Protein AF-A0A815P7Z7-F1 (afdb_monomer_lite)

pLDDT: mean 88.84, std 7.08, range [54.28, 96.75]

Sequence (214 aa):
MPEHVVILYNRFINRNFISKLIQYMIIEEELDEITFNFNRFRMFKGLFRNFGLDLISNFMEQLDILIHEKTKEKQQNCHRVAAEIVAGIIRGSKYWTLEALEELWQKLIPLLNEICTNLNPETLSYWGLCFKFGMEDLDPRRMHHLIQFIRTLINDQTIVNTFLETSCWFLVLKLTNFEWRVPSIWCAINEHAKEMLDHPYKLVREYIANVLSV

Structure (mmCIF, N/CA/C/O backbone):
data_AF-A0A815P7Z7-F1
#
_entry.id   AF-A0A815P7Z7-F1
#
loop_
_atom_site.group_PDB
_atom_site.id
_atom_site.type_symbol
_atom_site.label_atom_id
_atom_site.label_alt_id
_atom_site.label_comp_id
_atom_site.label_asym_id
_atom_site.label_entity_id
_atom_site.label_seq_id
_atom_site.pdbx_PDB_ins_code
_atom_site.Cartn_x
_atom_site.Cartn_y
_atom_site.Cartn_z
_atom_site.occupancy
_atom_site.B_iso_or_equiv
_atom_site.auth_seq_id
_atom_site.auth_comp_id
_atom_site.auth_asym_id
_atom_site.auth_atom_id
_atom_site.pdbx_PDB_model_num
ATOM 1 N N . MET A 1 1 ? -23.417 -3.797 18.939 1.00 70.88 1 MET A N 1
ATOM 2 C CA . MET A 1 1 ? -21.971 -4.102 19.034 1.00 70.88 1 MET A CA 1
ATOM 3 C C . MET A 1 1 ? -21.681 -4.675 20.413 1.00 70.88 1 MET A C 1
ATOM 5 O O . MET A 1 1 ? -22.252 -4.157 21.365 1.00 70.88 1 MET A O 1
ATOM 9 N N . PRO A 1 2 ? -20.832 -5.707 20.540 1.00 88.44 2 PRO A N 1
ATOM 10 C CA . PRO A 1 2 ? -20.324 -6.152 21.837 1.00 88.44 2 PRO A CA 1
ATOM 11 C C . PRO A 1 2 ? -19.547 -5.038 22.555 1.00 88.44 2 PRO A C 1
ATOM 13 O O . PRO A 1 2 ? -18.921 -4.207 21.897 1.00 88.44 2 PRO A O 1
ATOM 16 N N . GLU A 1 3 ? -19.535 -5.047 23.887 1.00 88.38 3 GLU A N 1
ATOM 17 C CA . GLU A 1 3 ? -18.938 -3.987 24.720 1.00 88.38 3 GLU A CA 1
ATOM 18 C C . GLU A 1 3 ? -17.461 -3.707 24.385 1.00 88.38 3 GLU A C 1
ATOM 20 O O . GLU A 1 3 ? -17.061 -2.559 24.195 1.00 88.38 3 GLU A O 1
ATOM 25 N N . HIS A 1 4 ? -16.661 -4.757 24.180 1.00 89.06 4 HIS A N 1
ATOM 26 C CA . HIS A 1 4 ? -15.255 -4.630 23.786 1.00 89.06 4 HIS A CA 1
ATOM 27 C C . HIS A 1 4 ? -15.066 -3.950 22.418 1.00 89.06 4 HIS A C 1
ATOM 29 O O . HIS A 1 4 ? -14.091 -3.230 22.212 1.00 89.06 4 HIS A O 1
ATOM 35 N N . VAL A 1 5 ? -16.008 -4.133 21.487 1.00 89.69 5 VAL A N 1
ATOM 36 C CA . VAL A 1 5 ? -15.960 -3.496 20.162 1.00 89.69 5 VAL A CA 1
ATOM 37 C C . VAL A 1 5 ? -16.276 -2.005 20.271 1.00 89.69 5 VAL A C 1
ATOM 39 O O . VAL A 1 5 ? -15.636 -1.201 19.598 1.00 89.69 5 VAL A O 1
ATOM 42 N N . VAL A 1 6 ? -17.198 -1.623 21.161 1.00 89.88 6 VAL A N 1
ATOM 43 C CA . VAL A 1 6 ? -17.532 -0.213 21.426 1.00 89.88 6 VAL A CA 1
ATOM 44 C C . VAL A 1 6 ? -16.335 0.533 22.015 1.00 89.88 6 VAL A C 1
ATOM 46 O O . VAL A 1 6 ? -16.044 1.653 21.601 1.00 89.88 6 VAL A O 1
ATOM 49 N N . ILE A 1 7 ? -15.595 -0.093 22.937 1.00 91.06 7 ILE A N 1
ATOM 50 C CA . ILE A 1 7 ? -14.374 0.496 23.507 1.00 91.06 7 ILE A CA 1
ATOM 51 C C . ILE A 1 7 ? -13.354 0.786 22.401 1.00 91.06 7 ILE A C 1
ATOM 53 O O . ILE A 1 7 ? -12.798 1.883 22.353 1.00 91.06 7 ILE A O 1
ATOM 57 N N . LEU A 1 8 ? -13.131 -0.171 21.495 1.00 90.69 8 LEU A N 1
ATOM 58 C CA . LEU A 1 8 ? -12.221 0.013 20.365 1.00 90.69 8 LEU A CA 1
ATOM 59 C C . LEU A 1 8 ? -12.707 1.120 19.423 1.00 90.69 8 LEU A C 1
ATOM 61 O O . LEU A 1 8 ? -11.923 2.007 19.089 1.00 90.69 8 LEU A O 1
ATOM 65 N N . TYR A 1 9 ? -13.990 1.127 19.061 1.00 91.25 9 TYR A N 1
ATOM 66 C CA . TYR A 1 9 ? -14.578 2.169 18.217 1.00 91.25 9 TYR A CA 1
ATOM 67 C C . TYR A 1 9 ? -14.351 3.568 18.801 1.00 91.25 9 TYR A C 1
ATOM 69 O O . TYR A 1 9 ? -13.780 4.438 18.146 1.00 91.25 9 TYR A O 1
ATOM 77 N N . ASN A 1 10 ? -14.692 3.758 20.078 1.00 91.06 10 ASN A N 1
ATOM 78 C CA . ASN A 1 10 ? -14.555 5.040 20.771 1.00 91.06 10 ASN A CA 1
ATOM 79 C C . ASN A 1 10 ? -13.098 5.515 20.881 1.00 91.06 10 ASN A C 1
ATOM 81 O O . ASN A 1 10 ? -12.838 6.713 20.993 1.00 91.06 10 ASN A O 1
ATOM 85 N N . ARG A 1 11 ? -12.127 4.595 20.866 1.00 91.06 11 ARG A N 1
ATOM 86 C CA . ARG A 1 11 ? -10.702 4.948 20.852 1.00 91.06 11 ARG A CA 1
ATOM 87 C C . ARG A 1 11 ? -10.232 5.331 19.458 1.00 91.06 11 ARG A C 1
ATOM 89 O O . ARG A 1 11 ? -9.593 6.368 19.314 1.00 91.06 11 ARG A O 1
ATOM 96 N N . PHE A 1 12 ? -10.570 4.538 18.446 1.00 90.19 12 PHE A N 1
ATOM 97 C CA . PHE A 1 12 ? -10.116 4.767 17.074 1.00 90.19 12 PHE A CA 1
ATOM 98 C C . PHE A 1 12 ? -10.874 5.878 16.347 1.00 90.19 12 PHE A C 1
ATOM 100 O O . PHE A 1 12 ? -10.362 6.391 15.362 1.00 90.19 12 PHE A O 1
ATOM 107 N N . ILE A 1 13 ? -12.031 6.324 16.836 1.00 91.81 13 ILE A N 1
ATOM 108 C CA . ILE A 1 13 ? -12.679 7.534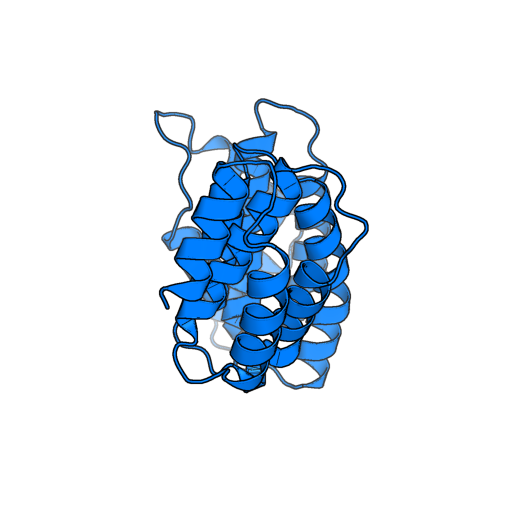 16.313 1.00 91.81 13 ILE A CA 1
ATOM 109 C C . ILE A 1 13 ? -11.967 8.821 16.768 1.00 91.81 13 ILE A C 1
ATOM 111 O O . ILE A 1 13 ? -12.088 9.867 16.131 1.00 91.81 13 ILE A O 1
ATOM 115 N N . ASN A 1 14 ? -11.196 8.761 17.861 1.00 93.06 14 ASN A N 1
ATOM 116 C CA . ASN A 1 14 ? -10.488 9.915 18.400 1.00 93.06 14 ASN A CA 1
ATOM 117 C C . ASN A 1 14 ? -9.197 10.189 17.612 1.00 93.06 14 ASN A C 1
ATOM 119 O O . ASN A 1 14 ? -8.212 9.458 17.726 1.00 93.06 14 ASN A O 1
ATOM 123 N N . ARG A 1 15 ? -9.172 11.311 16.886 1.00 91.31 15 ARG A N 1
ATOM 124 C CA . ARG A 1 15 ? -8.027 11.758 16.074 1.00 91.31 15 ARG A CA 1
ATOM 125 C C . ARG A 1 15 ? -6.718 11.850 16.861 1.00 91.31 15 ARG A C 1
ATOM 127 O O . ARG A 1 15 ? -5.678 11.416 16.374 1.00 91.31 15 ARG A O 1
ATOM 134 N N . ASN A 1 16 ? -6.767 12.336 18.103 1.00 92.88 16 ASN A N 1
ATOM 135 C CA . ASN A 1 16 ? -5.573 12.470 18.944 1.00 92.88 16 ASN A CA 1
ATOM 136 C C . ASN A 1 16 ? -4.976 11.111 19.316 1.00 92.88 16 ASN A C 1
ATOM 138 O O . ASN A 1 16 ? -3.762 10.990 19.472 1.00 92.88 16 ASN A O 1
ATOM 142 N N . PHE A 1 17 ? -5.822 10.091 19.476 1.00 94.00 17 PHE A N 1
ATOM 143 C CA . PHE A 1 17 ? -5.358 8.740 19.759 1.00 94.00 17 PHE A CA 1
ATOM 144 C C . PHE A 1 17 ? -4.666 8.135 18.536 1.00 94.00 17 PHE A C 1
ATOM 146 O O . PHE A 1 17 ? -3.549 7.644 18.673 1.00 94.00 17 PHE A O 1
ATOM 153 N N . ILE A 1 18 ? -5.282 8.234 17.350 1.00 93.25 18 ILE A N 1
ATOM 154 C CA . ILE A 1 18 ? -4.681 7.745 16.099 1.00 93.25 18 ILE A CA 1
ATOM 155 C C . ILE A 1 18 ? -3.334 8.428 15.850 1.00 93.25 18 ILE A C 1
ATOM 157 O O . ILE A 1 18 ? -2.349 7.747 15.586 1.00 93.25 18 ILE A O 1
ATOM 161 N N . SER A 1 19 ? -3.272 9.756 15.980 1.00 93.25 19 SER A N 1
ATOM 162 C CA . SER A 1 19 ? -2.041 10.508 15.726 1.00 93.25 19 SER A CA 1
ATOM 163 C C . SER A 1 19 ? -0.905 10.078 16.659 1.00 93.25 19 SER A C 1
ATOM 165 O O . SER A 1 19 ? 0.193 9.783 16.195 1.00 93.25 19 SER A O 1
ATOM 167 N N . LYS A 1 20 ? -1.172 9.932 17.966 1.00 94.25 20 LYS A N 1
ATOM 168 C CA . LYS A 1 20 ? -0.170 9.425 18.920 1.00 94.25 20 LYS A CA 1
ATOM 169 C C . LYS A 1 20 ? 0.241 7.986 18.623 1.00 94.25 20 LYS A C 1
ATOM 171 O O . LYS A 1 20 ? 1.422 7.671 18.695 1.00 94.25 20 LYS A O 1
ATOM 176 N N . LEU A 1 21 ? -0.714 7.120 18.280 1.00 93.38 21 LEU A N 1
ATOM 177 C CA . LEU A 1 21 ? -0.440 5.730 17.918 1.00 93.38 21 LEU A CA 1
ATOM 178 C C . LEU A 1 21 ? 0.506 5.652 16.712 1.00 93.38 21 LEU A C 1
ATOM 180 O O . LEU A 1 21 ? 1.501 4.938 16.763 1.00 93.38 21 LEU A O 1
ATOM 184 N N . ILE A 1 22 ? 0.218 6.421 15.661 1.00 93.12 22 ILE A N 1
ATOM 185 C CA . ILE A 1 22 ? 1.053 6.503 14.460 1.00 93.12 22 ILE A CA 1
ATOM 186 C C . ILE A 1 22 ? 2.439 7.061 14.804 1.00 93.12 22 ILE A C 1
ATOM 188 O O . ILE A 1 22 ? 3.439 6.493 14.380 1.00 93.12 22 ILE A O 1
ATOM 192 N N . GLN A 1 23 ? 2.526 8.110 15.627 1.00 91.94 23 GLN A N 1
ATOM 193 C CA . GLN A 1 23 ? 3.814 8.651 16.075 1.00 91.94 23 GLN A CA 1
ATOM 194 C C . GLN A 1 23 ? 4.663 7.606 16.806 1.00 91.94 23 GLN A C 1
ATOM 196 O O . GLN A 1 23 ? 5.852 7.491 16.521 1.00 91.94 23 GLN A O 1
ATOM 201 N N . TYR A 1 24 ? 4.070 6.806 17.696 1.00 91.19 24 TYR A N 1
ATOM 202 C CA . TYR A 1 24 ? 4.797 5.715 18.350 1.00 91.19 24 TYR A CA 1
ATOM 203 C C . TYR A 1 24 ? 5.272 4.655 17.351 1.00 91.19 24 TYR A C 1
ATOM 205 O O . TYR A 1 24 ? 6.412 4.210 17.439 1.00 91.19 24 TYR A O 1
ATOM 213 N N . MET A 1 25 ? 4.450 4.311 16.354 1.00 90.62 25 MET A N 1
ATOM 214 C CA . MET A 1 25 ? 4.832 3.345 15.318 1.00 90.62 25 MET A CA 1
ATOM 215 C C . MET A 1 25 ? 6.031 3.796 14.476 1.00 90.62 25 MET A C 1
ATOM 217 O O . MET A 1 25 ? 6.801 2.943 14.031 1.00 90.62 25 MET A O 1
ATOM 221 N N . ILE A 1 26 ? 6.180 5.107 14.267 1.00 89.44 26 ILE A N 1
ATOM 222 C CA . ILE A 1 26 ? 7.311 5.708 13.544 1.00 89.44 26 ILE A CA 1
ATOM 223 C C . ILE A 1 26 ? 8.599 5.633 14.375 1.00 89.44 26 ILE A C 1
ATOM 225 O O . ILE A 1 26 ? 9.662 5.430 13.800 1.00 89.44 26 ILE A O 1
ATOM 229 N N . ILE A 1 27 ? 8.507 5.798 15.701 1.00 85.50 27 ILE A N 1
ATOM 230 C CA . ILE A 1 27 ? 9.668 5.868 16.610 1.00 85.50 27 ILE A CA 1
ATOM 231 C C . ILE A 1 27 ? 10.197 4.477 16.993 1.00 85.50 27 ILE A C 1
ATOM 233 O O . ILE A 1 27 ? 11.395 4.315 17.181 1.00 85.50 27 ILE A O 1
ATOM 237 N N . GLU A 1 28 ? 9.325 3.474 17.140 1.00 71.75 28 GLU A N 1
ATOM 238 C CA . GLU A 1 28 ? 9.664 2.178 17.763 1.00 71.75 28 GLU A CA 1
ATOM 239 C C . GLU A 1 28 ? 10.789 1.363 17.089 1.00 71.75 28 GLU A C 1
ATOM 241 O O . GLU A 1 28 ? 11.310 0.447 17.719 1.00 71.75 28 GLU A O 1
ATOM 246 N N . GLU A 1 29 ? 11.175 1.646 15.842 1.00 64.94 29 GLU A N 1
ATOM 247 C CA . GLU A 1 29 ? 12.122 0.812 15.083 1.00 64.94 29 GLU A CA 1
ATOM 248 C C . GLU A 1 29 ? 13.334 1.636 14.599 1.00 64.94 29 GLU A C 1
ATOM 250 O O . GLU A 1 29 ? 13.391 2.069 13.450 1.00 64.94 29 GLU A O 1
ATOM 255 N N . GLU A 1 30 ? 14.309 1.843 15.496 1.00 57.97 30 GLU A N 1
ATOM 256 C CA . GLU A 1 30 ? 15.635 2.437 15.204 1.00 57.97 30 GLU A CA 1
ATOM 257 C C . GLU A 1 30 ? 16.792 1.410 15.203 1.00 57.97 30 GLU A C 1
ATOM 259 O O . GLU A 1 30 ? 17.949 1.790 15.048 1.00 57.97 30 GLU A O 1
ATOM 264 N N . LEU A 1 31 ? 16.526 0.107 15.360 1.00 54.28 31 LEU A N 1
ATOM 265 C CA . LEU A 1 31 ? 17.578 -0.909 15.516 1.00 54.28 31 LEU A CA 1
ATOM 266 C C . LEU A 1 31 ? 17.609 -1.886 14.324 1.00 54.28 31 LEU A C 1
ATOM 268 O O . LEU A 1 31 ? 16.885 -2.877 14.264 1.00 54.28 31 LEU A O 1
ATOM 272 N N . ASP A 1 32 ? 18.488 -1.544 13.385 1.00 54.47 32 ASP A N 1
ATOM 273 C CA . ASP A 1 32 ? 19.176 -2.369 12.382 1.00 54.47 32 ASP A CA 1
ATOM 274 C C . ASP A 1 32 ? 18.474 -2.779 11.073 1.00 54.47 32 ASP A C 1
ATOM 276 O O . ASP A 1 32 ? 19.160 -2.783 10.054 1.00 54.47 32 ASP A O 1
ATOM 280 N N . GLU A 1 33 ? 17.154 -2.989 10.991 1.00 64.06 33 GLU A N 1
ATOM 281 C CA . GLU A 1 33 ? 16.464 -3.135 9.687 1.00 64.06 33 GLU A CA 1
ATOM 282 C C . GLU A 1 33 ? 15.009 -2.638 9.736 1.00 64.06 33 GLU A C 1
ATOM 284 O O . GLU A 1 33 ? 14.131 -3.250 10.349 1.00 64.06 33 GLU A O 1
ATOM 289 N N . ILE A 1 34 ? 14.725 -1.532 9.040 1.00 68.56 34 ILE A N 1
ATOM 290 C CA . ILE A 1 34 ? 13.360 -1.016 8.890 1.00 68.56 34 ILE A CA 1
ATOM 291 C C . ILE A 1 34 ? 12.597 -1.960 7.947 1.00 68.56 34 ILE A C 1
ATOM 293 O O . ILE A 1 34 ? 12.856 -2.009 6.745 1.00 68.56 34 ILE A O 1
ATOM 297 N N . THR A 1 35 ? 11.647 -2.732 8.483 1.00 82.38 35 THR A N 1
ATOM 298 C CA . THR A 1 35 ? 10.897 -3.745 7.720 1.00 82.38 35 THR A CA 1
ATOM 299 C C . THR A 1 35 ? 9.392 -3.589 7.884 1.00 82.38 35 THR A C 1
ATOM 301 O O . THR A 1 35 ? 8.894 -3.134 8.908 1.00 82.38 35 THR A O 1
ATOM 304 N N . PHE A 1 36 ? 8.636 -3.967 6.851 1.00 87.12 36 PHE A N 1
ATOM 305 C CA . PHE A 1 36 ? 7.174 -3.927 6.884 1.00 87.12 36 PHE A CA 1
ATOM 306 C C . PHE A 1 36 ? 6.624 -4.837 7.992 1.00 87.12 36 PHE A C 1
ATOM 308 O O . PHE A 1 36 ? 6.823 -6.055 7.973 1.00 87.12 36 PHE A O 1
ATOM 315 N N . ASN A 1 37 ? 5.874 -4.263 8.931 1.00 90.69 37 ASN A N 1
ATOM 316 C CA . ASN A 1 37 ? 5.404 -4.981 10.104 1.00 90.69 37 ASN A CA 1
ATOM 317 C C . ASN A 1 37 ? 4.055 -5.678 9.850 1.00 90.69 37 ASN A C 1
ATOM 319 O O . ASN A 1 37 ? 2.976 -5.076 9.817 1.00 90.69 37 ASN A O 1
ATOM 323 N N . PHE A 1 38 ? 4.101 -7.007 9.738 1.00 90.31 38 PHE A N 1
ATOM 324 C CA . PHE A 1 38 ? 2.928 -7.846 9.474 1.00 90.31 38 PHE A CA 1
ATOM 325 C C . PHE A 1 38 ? 1.843 -7.774 10.547 1.00 90.31 38 PHE A C 1
ATOM 327 O O . PHE A 1 38 ? 0.658 -7.923 10.236 1.00 90.31 38 PHE A O 1
ATOM 334 N N . ASN A 1 39 ? 2.222 -7.567 11.808 1.00 92.69 39 ASN A N 1
ATOM 335 C CA . ASN A 1 39 ? 1.264 -7.506 12.906 1.00 92.69 39 ASN A CA 1
ATOM 336 C C . ASN A 1 39 ? 0.473 -6.197 12.858 1.00 92.69 39 ASN A C 1
ATOM 338 O O . ASN A 1 39 ? -0.750 -6.225 13.012 1.00 92.69 39 ASN A O 1
ATOM 342 N N . ARG A 1 40 ? 1.141 -5.078 12.543 1.00 93.25 40 ARG A N 1
ATOM 343 C CA . ARG A 1 40 ? 0.493 -3.773 12.341 1.00 93.25 40 ARG A CA 1
ATOM 344 C C . ARG A 1 40 ? -0.464 -3.813 11.153 1.00 93.25 40 ARG A C 1
ATOM 346 O O . ARG A 1 40 ? -1.641 -3.489 11.307 1.00 93.25 40 ARG A O 1
ATOM 353 N N . PHE A 1 41 ? -0.024 -4.347 10.014 1.00 94.56 41 PHE A N 1
ATOM 354 C CA . PHE A 1 41 ? -0.901 -4.595 8.864 1.00 94.56 41 PHE A CA 1
ATOM 355 C C . PHE A 1 41 ? -2.149 -5.421 9.236 1.00 94.56 41 PHE A C 1
ATOM 357 O O . PHE A 1 41 ? -3.276 -5.040 8.906 1.00 94.56 41 PHE A O 1
ATOM 364 N N . ARG A 1 42 ? -1.983 -6.544 9.953 1.00 94.56 42 ARG A N 1
ATOM 365 C CA . ARG A 1 42 ? -3.107 -7.401 10.383 1.00 94.56 42 ARG A CA 1
ATOM 366 C C . ARG A 1 42 ? -4.059 -6.673 11.332 1.00 94.56 42 ARG A C 1
ATOM 368 O O . ARG A 1 42 ? -5.272 -6.876 11.232 1.00 94.56 42 ARG A O 1
ATOM 375 N N . MET A 1 43 ? -3.529 -5.826 12.213 1.00 95.31 43 MET A N 1
ATOM 376 C CA . MET A 1 43 ? -4.320 -4.969 13.093 1.00 95.31 43 MET A CA 1
ATOM 377 C C . MET A 1 43 ? -5.172 -3.990 12.275 1.00 95.31 43 MET A C 1
ATOM 379 O O . MET A 1 43 ? -6.391 -3.968 12.452 1.00 95.31 43 MET A O 1
ATOM 383 N N . PHE A 1 44 ? -4.575 -3.252 11.333 1.00 96.00 44 PHE A N 1
ATOM 384 C CA . PHE A 1 44 ? -5.304 -2.317 10.467 1.00 96.00 44 PHE A CA 1
ATOM 385 C C . PHE A 1 44 ? -6.348 -3.024 9.601 1.00 96.00 44 PHE A C 1
ATOM 387 O O . PHE A 1 44 ? -7.499 -2.596 9.555 1.00 96.00 44 PHE A O 1
ATOM 394 N N . LYS A 1 45 ? -6.009 -4.175 9.007 1.00 95.12 45 LYS A N 1
ATOM 395 C CA . LYS A 1 45 ? -6.977 -5.031 8.301 1.00 95.12 45 LYS A CA 1
ATOM 396 C C . LYS A 1 45 ? -8.189 -5.354 9.176 1.00 95.12 45 LYS A C 1
ATOM 398 O O . LYS A 1 45 ? -9.326 -5.271 8.715 1.00 95.12 45 LYS A O 1
ATOM 403 N N . GLY A 1 46 ? -7.959 -5.762 10.426 1.00 94.00 46 GLY A N 1
ATOM 404 C CA . GLY A 1 46 ? -9.028 -6.058 11.378 1.00 94.00 46 GLY A CA 1
ATOM 405 C C . GLY A 1 46 ? -9.868 -4.826 11.714 1.00 94.00 46 GLY A C 1
ATOM 406 O O . GLY A 1 46 ? -11.091 -4.928 11.786 1.00 94.00 46 GLY A O 1
ATOM 407 N N . LEU A 1 47 ? -9.226 -3.670 11.866 1.00 94.44 47 LEU A N 1
ATOM 408 C CA . LEU A 1 47 ? -9.875 -2.399 12.169 1.00 94.44 47 LEU A CA 1
ATOM 409 C C . LEU A 1 47 ? -10.860 -1.997 11.060 1.00 94.44 47 LEU A C 1
ATOM 411 O O . LEU A 1 47 ? -12.057 -1.869 11.318 1.00 94.44 47 LEU A O 1
ATOM 415 N N . PHE A 1 48 ? -10.389 -1.898 9.816 1.00 94.75 48 PHE A N 1
ATOM 416 C CA . PHE A 1 48 ? -11.223 -1.491 8.679 1.00 94.75 48 PHE A CA 1
ATOM 417 C C . PHE A 1 48 ? -12.288 -2.533 8.322 1.00 94.75 48 PHE A C 1
ATOM 419 O O . PHE A 1 48 ? -13.399 -2.175 7.934 1.00 94.75 48 PHE A O 1
ATOM 426 N N . ARG A 1 49 ? -12.015 -3.827 8.538 1.00 93.44 49 ARG A N 1
ATOM 427 C CA . ARG A 1 49 ? -13.030 -4.878 8.364 1.00 93.44 49 ARG A CA 1
ATOM 428 C C . ARG A 1 49 ? -14.221 -4.706 9.312 1.00 93.44 49 ARG A C 1
ATOM 430 O O . ARG A 1 49 ? -15.335 -5.038 8.927 1.00 93.44 49 ARG A O 1
ATOM 437 N N . ASN A 1 50 ? -13.986 -4.255 10.546 1.00 91.94 50 ASN A N 1
ATOM 438 C CA . ASN A 1 50 ? -15.024 -4.166 11.578 1.00 91.94 50 ASN A CA 1
ATOM 439 C C . ASN A 1 50 ? -15.733 -2.804 11.617 1.00 91.94 50 ASN A C 1
ATOM 441 O O . ASN A 1 50 ? -16.917 -2.761 11.936 1.00 91.94 50 ASN A O 1
ATOM 445 N N . PHE A 1 51 ? -15.018 -1.711 11.336 1.00 90.81 51 PHE A N 1
ATOM 446 C CA . PHE A 1 51 ? -15.526 -0.346 11.526 1.00 90.81 51 PHE A CA 1
ATOM 447 C C . PHE A 1 51 ? -15.803 0.416 10.228 1.00 90.81 51 PHE A C 1
ATOM 449 O O . PHE A 1 51 ? -16.448 1.456 10.269 1.00 90.81 51 PHE A O 1
ATOM 456 N N . GLY A 1 52 ? -15.372 -0.100 9.076 1.00 88.12 52 GLY A N 1
ATOM 457 C CA . GLY A 1 52 ? -15.781 0.454 7.789 1.00 88.12 52 GLY A CA 1
ATOM 458 C C . GLY A 1 52 ? -15.246 1.865 7.512 1.00 88.12 52 GLY A C 1
ATOM 459 O O . GLY A 1 52 ? -14.122 2.216 7.888 1.00 88.12 52 GLY A O 1
ATOM 460 N N . LEU A 1 53 ? -16.080 2.658 6.834 1.00 88.25 53 LEU A N 1
ATOM 461 C CA . LEU A 1 53 ? -15.783 4.019 6.382 1.00 88.25 53 LEU A CA 1
ATOM 462 C C . LEU A 1 53 ? -15.642 5.046 7.510 1.00 88.25 53 LEU A C 1
ATOM 464 O O . LEU A 1 53 ? -14.907 6.015 7.330 1.00 88.25 53 LEU A O 1
ATOM 468 N N . ASP A 1 54 ? -16.275 4.830 8.666 1.00 87.19 54 ASP A N 1
ATOM 469 C CA . ASP A 1 54 ? -16.284 5.786 9.786 1.00 87.19 54 ASP A CA 1
ATOM 470 C C . ASP A 1 54 ? -14.874 6.225 10.203 1.00 87.19 54 ASP A C 1
ATOM 472 O O . ASP A 1 54 ? -14.645 7.368 10.597 1.00 87.19 54 ASP A O 1
ATOM 476 N N . LEU A 1 55 ? -13.907 5.309 10.103 1.00 88.94 55 LEU A N 1
ATOM 477 C CA . LEU A 1 55 ? -12.518 5.570 10.466 1.00 88.94 55 LEU A CA 1
ATOM 478 C C . LEU A 1 55 ? -11.687 6.119 9.301 1.00 88.94 55 LEU A C 1
ATOM 480 O O . LEU A 1 55 ? -10.659 6.751 9.542 1.00 88.94 55 LEU A O 1
ATOM 484 N N . ILE A 1 56 ? -12.108 5.909 8.049 1.00 89.81 56 ILE A N 1
ATOM 485 C CA . ILE A 1 56 ? -11.301 6.221 6.861 1.00 89.81 56 ILE A CA 1
ATOM 486 C C . ILE A 1 56 ? -10.941 7.695 6.807 1.00 89.81 56 ILE A C 1
ATOM 488 O O . ILE A 1 56 ? -9.775 8.003 6.602 1.00 89.81 56 ILE A O 1
ATOM 492 N N . SER A 1 57 ? -11.884 8.604 7.053 1.00 89.06 57 SER A N 1
ATOM 493 C CA . SER A 1 57 ? -11.605 10.044 6.989 1.00 89.06 57 SER A CA 1
ATOM 494 C C . SER A 1 57 ? -10.471 10.459 7.933 1.00 89.06 57 SER A C 1
ATOM 496 O O . SER A 1 57 ? -9.573 11.190 7.527 1.00 89.06 57 SER A O 1
ATOM 498 N N . ASN A 1 58 ? -10.448 9.924 9.158 1.00 90.00 58 ASN A N 1
ATOM 499 C CA . ASN A 1 58 ? -9.378 10.216 10.113 1.00 90.00 58 ASN A CA 1
ATOM 500 C C . ASN A 1 58 ? -8.032 9.612 9.676 1.00 90.00 58 ASN A C 1
ATOM 502 O O . ASN A 1 58 ? -6.992 10.233 9.875 1.00 90.00 58 ASN A O 1
ATOM 506 N N . PHE A 1 59 ? -8.033 8.409 9.093 1.00 93.62 59 PHE A N 1
ATOM 507 C CA . PHE A 1 59 ? -6.807 7.782 8.594 1.00 93.62 59 PHE A CA 1
ATOM 508 C C . PHE A 1 59 ? -6.283 8.442 7.317 1.00 93.62 59 PHE A C 1
ATOM 510 O O . PHE A 1 59 ? -5.073 8.558 7.181 1.00 93.62 59 PHE A O 1
ATOM 517 N N . MET A 1 60 ? -7.150 8.921 6.421 1.00 93.38 60 MET A N 1
ATOM 518 C CA . MET A 1 60 ? -6.738 9.652 5.217 1.00 93.38 60 MET A CA 1
ATOM 519 C C . MET A 1 60 ? -6.019 10.955 5.574 1.00 93.38 60 MET A C 1
ATOM 521 O O . MET A 1 60 ? -4.967 11.224 5.006 1.00 93.38 60 MET A O 1
ATOM 525 N N . GLU A 1 61 ? -6.516 11.710 6.564 1.00 92.00 61 GLU A N 1
ATOM 526 C CA . GLU A 1 61 ? -5.816 12.898 7.081 1.00 92.00 61 GLU A CA 1
ATOM 527 C C . GLU A 1 61 ? -4.411 12.546 7.607 1.00 92.00 61 GLU A C 1
ATOM 529 O O . GLU A 1 61 ? -3.455 13.278 7.376 1.00 92.00 61 GLU A O 1
ATOM 534 N N . GLN A 1 62 ? -4.256 11.416 8.307 1.00 93.50 62 GLN A N 1
ATOM 535 C CA . GLN A 1 62 ? -2.941 10.992 8.801 1.00 93.50 62 GLN A CA 1
ATOM 536 C C . GLN A 1 62 ? -2.030 10.474 7.682 1.00 93.50 62 GLN A C 1
ATOM 538 O O . GLN A 1 62 ? -0.834 10.737 7.714 1.00 93.50 62 GLN A O 1
ATOM 543 N N . LEU A 1 63 ? -2.569 9.754 6.696 1.00 95.00 63 LEU A N 1
ATOM 544 C CA . LEU A 1 63 ? -1.809 9.271 5.542 1.00 95.00 63 LEU A CA 1
ATOM 545 C C . LEU A 1 63 ? -1.220 10.430 4.738 1.00 95.00 63 LEU A C 1
ATOM 547 O O . LEU A 1 63 ? -0.052 10.363 4.365 1.00 95.00 63 LEU A O 1
ATOM 551 N N . ASP A 1 64 ? -1.999 11.494 4.541 1.00 93.81 64 ASP A N 1
ATOM 552 C CA . ASP A 1 64 ? -1.544 12.719 3.885 1.00 93.81 64 ASP A CA 1
ATOM 553 C C . ASP A 1 64 ? -0.326 13.320 4.607 1.00 93.81 64 ASP A C 1
ATOM 555 O O . ASP A 1 64 ? 0.711 13.555 3.988 1.00 93.81 64 ASP A O 1
ATOM 559 N N . ILE A 1 65 ? -0.389 13.438 5.939 1.00 93.12 65 ILE A N 1
ATOM 560 C CA . ILE A 1 65 ? 0.731 13.918 6.767 1.00 93.12 65 ILE A CA 1
ATOM 561 C C . ILE A 1 65 ? 1.967 13.015 6.625 1.00 93.12 65 ILE A C 1
ATOM 563 O O . ILE A 1 65 ? 3.086 13.517 6.534 1.00 93.12 65 ILE A O 1
ATOM 567 N N . LEU A 1 66 ? 1.783 11.690 6.615 1.00 93.06 66 LEU A N 1
ATOM 568 C CA . LEU A 1 66 ? 2.890 10.732 6.529 1.00 93.06 66 LEU A CA 1
ATOM 569 C C . LEU A 1 66 ? 3.609 10.782 5.178 1.00 93.06 66 LEU A C 1
ATOM 571 O O . LEU A 1 66 ? 4.834 10.700 5.139 1.00 93.06 66 LEU A O 1
ATOM 575 N N . ILE A 1 67 ? 2.860 10.896 4.082 1.00 91.94 67 ILE A N 1
ATOM 576 C CA . ILE A 1 67 ? 3.418 10.898 2.721 1.00 91.94 67 ILE A CA 1
ATOM 577 C C . ILE A 1 67 ? 4.141 12.214 2.423 1.00 91.94 67 ILE A C 1
ATOM 579 O O . ILE A 1 67 ? 5.152 12.212 1.726 1.00 91.94 67 ILE A O 1
ATOM 583 N N . HIS A 1 68 ? 3.685 13.317 3.019 1.00 92.75 68 HIS A N 1
ATOM 584 C CA . HIS A 1 68 ? 4.300 14.636 2.876 1.00 92.75 68 HIS A CA 1
ATOM 585 C C . HIS A 1 68 ? 5.427 14.923 3.884 1.00 92.75 68 HIS A C 1
ATOM 587 O O . HIS A 1 68 ? 5.916 16.058 3.946 1.00 92.75 68 HIS A O 1
ATOM 593 N N . GLU A 1 69 ? 5.864 13.939 4.678 1.00 89.31 69 GLU A N 1
ATOM 594 C CA . GLU A 1 69 ? 6.971 14.119 5.621 1.00 89.31 69 GLU A CA 1
ATOM 595 C C . GLU A 1 69 ? 8.283 14.398 4.869 1.00 89.31 69 GLU A C 1
ATOM 597 O O . GLU A 1 69 ? 8.767 13.588 4.077 1.00 89.31 69 GLU A O 1
ATOM 602 N N . LYS A 1 70 ? 8.886 15.559 5.145 1.00 83.06 70 LYS A N 1
ATOM 603 C CA . LYS A 1 70 ? 10.098 16.041 4.458 1.00 83.06 70 LYS A CA 1
ATOM 604 C C . LYS A 1 70 ? 11.383 15.699 5.205 1.00 83.06 70 LYS A C 1
ATOM 606 O O . LYS A 1 70 ? 12.478 15.860 4.664 1.00 83.06 70 LYS A O 1
ATOM 611 N N . THR A 1 71 ? 11.275 15.265 6.456 1.00 84.56 71 THR A N 1
ATOM 612 C CA . THR A 1 71 ? 12.426 14.933 7.291 1.00 84.56 71 THR A CA 1
ATOM 613 C C . THR A 1 71 ? 12.986 13.584 6.853 1.00 84.56 71 THR A C 1
ATOM 615 O O . THR A 1 71 ? 12.384 12.555 7.147 1.00 84.56 71 THR A O 1
ATOM 618 N N . LYS A 1 72 ? 14.145 13.571 6.179 1.00 75.69 72 LYS A N 1
ATOM 619 C CA . LYS A 1 72 ? 14.759 12.349 5.609 1.00 75.69 72 LYS A CA 1
ATOM 620 C C . LYS A 1 72 ? 14.827 11.175 6.592 1.00 75.69 72 LYS A C 1
ATOM 622 O O . LYS A 1 72 ? 14.484 10.059 6.229 1.00 75.69 72 LYS A O 1
ATOM 627 N N . GLU A 1 73 ? 15.212 11.450 7.838 1.00 75.50 73 GLU A N 1
ATOM 628 C CA . GLU A 1 73 ? 15.330 10.450 8.912 1.00 75.50 73 GLU A CA 1
ATOM 629 C C . GLU A 1 73 ? 13.997 9.756 9.227 1.00 75.50 73 GLU A C 1
ATOM 631 O O . GLU A 1 73 ? 13.963 8.573 9.546 1.00 75.50 73 GLU A O 1
ATOM 636 N N . LYS A 1 74 ? 12.880 10.481 9.105 1.00 83.88 74 LYS A N 1
ATOM 637 C CA . LYS A 1 74 ? 11.539 9.959 9.398 1.00 83.88 74 LYS A CA 1
ATOM 638 C C . LYS A 1 74 ? 10.811 9.480 8.156 1.00 83.88 74 LYS A C 1
ATOM 640 O O . LYS A 1 74 ? 9.942 8.625 8.273 1.00 83.88 74 LYS A O 1
ATOM 645 N N . GLN A 1 75 ? 11.169 9.994 6.982 1.00 86.69 75 GLN A N 1
ATOM 646 C CA . GLN A 1 75 ? 10.475 9.742 5.724 1.00 86.69 75 GLN A CA 1
ATOM 647 C C . GLN A 1 75 ? 10.314 8.240 5.454 1.00 86.69 75 GLN A C 1
ATOM 649 O O . GLN A 1 75 ? 9.204 7.785 5.182 1.00 86.69 75 GLN A O 1
ATOM 654 N N . GLN A 1 76 ? 11.382 7.448 5.600 1.00 88.25 76 GLN A N 1
ATOM 655 C CA . GLN A 1 76 ? 11.315 5.995 5.400 1.00 88.25 76 GLN A CA 1
ATOM 656 C C . GLN A 1 76 ? 10.295 5.329 6.337 1.00 88.25 76 GLN A C 1
ATOM 658 O O . GLN A 1 76 ? 9.433 4.574 5.883 1.00 88.25 76 GLN A O 1
ATOM 663 N N . ASN A 1 77 ? 10.350 5.654 7.632 1.00 89.56 77 ASN A N 1
ATOM 664 C CA . ASN A 1 77 ? 9.424 5.130 8.634 1.00 89.56 77 ASN A CA 1
ATOM 665 C C . ASN A 1 77 ? 7.982 5.603 8.399 1.00 89.56 77 ASN A C 1
ATOM 667 O O . ASN A 1 77 ? 7.051 4.811 8.539 1.00 89.56 77 ASN A O 1
ATOM 671 N N . CYS A 1 78 ? 7.782 6.850 7.969 1.00 92.94 78 CYS A N 1
ATOM 672 C CA . CYS A 1 78 ? 6.468 7.376 7.614 1.00 92.94 78 CYS A CA 1
ATOM 673 C C . CYS A 1 78 ? 5.862 6.631 6.420 1.00 92.94 78 CYS A C 1
ATOM 675 O O . CYS A 1 78 ? 4.725 6.167 6.511 1.00 92.94 78 CYS A O 1
ATOM 677 N N . HIS A 1 79 ? 6.619 6.442 5.332 1.00 93.38 79 HIS A N 1
ATOM 678 C CA . HIS A 1 79 ? 6.146 5.679 4.172 1.00 93.38 79 HIS A CA 1
ATOM 679 C C . HIS A 1 79 ? 5.878 4.217 4.512 1.00 93.38 79 HIS A C 1
ATOM 681 O O . HIS A 1 79 ? 4.919 3.645 4.002 1.00 93.38 79 HIS A O 1
ATOM 687 N N . ARG A 1 80 ? 6.680 3.609 5.387 1.00 92.88 80 ARG A N 1
ATOM 688 C CA . ARG A 1 80 ? 6.433 2.247 5.859 1.00 92.88 80 ARG A CA 1
ATOM 689 C C . ARG A 1 80 ? 5.117 2.141 6.627 1.00 92.88 80 ARG A C 1
ATOM 691 O O . ARG A 1 80 ? 4.290 1.301 6.284 1.00 92.88 80 ARG A O 1
ATOM 698 N N . VAL A 1 81 ? 4.898 2.994 7.629 1.00 94.81 81 VAL A N 1
ATOM 699 C CA . VAL A 1 81 ? 3.645 2.997 8.404 1.00 94.81 81 VAL A CA 1
ATOM 700 C C . VAL A 1 81 ? 2.454 3.311 7.493 1.00 94.81 81 VAL A C 1
ATOM 702 O O . VAL A 1 81 ? 1.417 2.654 7.584 1.00 94.81 81 VAL A O 1
ATOM 705 N N . ALA A 1 82 ? 2.608 4.245 6.549 1.00 96.12 82 ALA A N 1
ATOM 706 C CA . ALA A 1 82 ? 1.590 4.529 5.542 1.00 96.12 82 ALA A CA 1
ATOM 707 C C . ALA A 1 82 ? 1.285 3.296 4.674 1.00 96.12 82 ALA A C 1
ATOM 709 O O . ALA A 1 82 ? 0.119 2.955 4.484 1.00 96.12 82 ALA A O 1
ATOM 710 N N . ALA A 1 83 ? 2.310 2.579 4.210 1.00 96.00 83 ALA A N 1
ATOM 711 C CA . ALA A 1 83 ? 2.166 1.348 3.440 1.00 96.00 83 ALA A CA 1
ATOM 712 C C . ALA A 1 83 ? 1.443 0.246 4.240 1.00 96.00 83 ALA A C 1
ATOM 714 O O . ALA A 1 83 ? 0.577 -0.439 3.696 1.00 96.00 83 ALA A O 1
ATOM 715 N N . GLU A 1 84 ? 1.737 0.094 5.535 1.00 96.25 84 GLU A N 1
ATOM 716 C CA . GLU A 1 84 ? 1.055 -0.852 6.433 1.00 96.25 84 GLU A CA 1
ATOM 717 C C . GLU A 1 84 ? -0.435 -0.513 6.610 1.00 96.25 84 GLU A C 1
ATOM 719 O O . GLU A 1 84 ? -1.289 -1.408 6.552 1.00 96.25 84 GLU A O 1
ATOM 724 N N . ILE A 1 85 ? -0.757 0.775 6.787 1.00 96.62 85 ILE A N 1
ATOM 725 C CA . ILE A 1 85 ? -2.135 1.273 6.898 1.00 96.62 85 ILE A CA 1
ATOM 726 C C . ILE A 1 85 ? -2.883 1.050 5.583 1.00 96.62 85 ILE A C 1
ATOM 728 O O . ILE A 1 85 ? -3.960 0.455 5.600 1.00 96.62 85 ILE A O 1
ATOM 732 N N . VAL A 1 86 ? -2.318 1.472 4.446 1.00 96.75 86 VAL A N 1
ATOM 733 C CA . VAL A 1 86 ? -2.949 1.340 3.122 1.00 96.75 86 VAL A CA 1
ATOM 734 C C . VAL A 1 86 ? -3.197 -0.126 2.776 1.00 96.75 86 VAL A C 1
ATOM 736 O O . VAL A 1 86 ? -4.307 -0.477 2.370 1.00 96.75 86 VAL A O 1
ATOM 739 N N . ALA A 1 87 ? -2.229 -1.014 3.017 1.00 95.94 87 ALA A N 1
ATOM 740 C CA . ALA A 1 87 ? -2.426 -2.450 2.837 1.00 95.94 87 ALA A CA 1
ATOM 741 C C . ALA A 1 87 ? -3.581 -2.968 3.709 1.00 95.94 87 ALA A C 1
ATOM 743 O O . ALA A 1 87 ? -4.419 -3.751 3.251 1.00 95.94 87 ALA A O 1
ATOM 744 N N . GLY A 1 88 ? -3.653 -2.506 4.962 1.00 96.06 88 GLY A N 1
ATOM 745 C CA . GLY A 1 88 ? -4.731 -2.824 5.892 1.00 96.06 88 GLY A CA 1
ATOM 746 C C . GLY A 1 88 ? -6.100 -2.339 5.409 1.00 96.06 88 GLY A C 1
ATOM 747 O O . GLY A 1 88 ? -7.066 -3.095 5.498 1.00 96.06 88 GLY A O 1
ATOM 748 N N . ILE A 1 89 ? -6.182 -1.129 4.852 1.00 95.62 89 ILE A N 1
ATOM 749 C CA . ILE A 1 89 ? -7.401 -0.558 4.259 1.00 95.62 89 ILE A CA 1
ATOM 750 C C . ILE A 1 89 ? -7.870 -1.419 3.084 1.00 95.62 89 ILE A C 1
ATOM 752 O O . ILE A 1 89 ? -9.001 -1.907 3.099 1.00 95.62 89 ILE A O 1
ATOM 756 N N . ILE A 1 90 ? -6.987 -1.673 2.110 1.00 94.31 90 ILE A N 1
ATOM 757 C CA . ILE A 1 90 ? -7.301 -2.466 0.910 1.00 94.31 90 ILE A CA 1
ATOM 758 C C . ILE A 1 90 ? -7.761 -3.874 1.310 1.00 94.31 90 ILE A C 1
ATOM 760 O O . ILE A 1 90 ? -8.768 -4.380 0.820 1.00 94.31 90 ILE A O 1
ATOM 764 N N . ARG A 1 91 ? -7.063 -4.526 2.248 1.00 93.06 91 ARG A N 1
ATOM 765 C CA . ARG A 1 91 ? -7.424 -5.886 2.673 1.00 93.06 91 ARG A CA 1
ATOM 766 C C . ARG A 1 91 ? -8.665 -5.914 3.572 1.00 93.06 91 ARG A C 1
ATOM 768 O O . ARG A 1 91 ? -9.384 -6.917 3.592 1.00 93.06 91 ARG A O 1
ATOM 775 N N . GLY A 1 92 ? -8.905 -4.849 4.332 1.00 93.06 92 GLY A N 1
ATOM 776 C CA . GLY A 1 92 ? -10.048 -4.684 5.230 1.00 93.06 92 GLY A CA 1
ATOM 777 C C . GLY A 1 92 ? -11.360 -4.409 4.495 1.00 93.06 92 GLY A C 1
ATOM 778 O O . GLY A 1 92 ? -12.410 -4.854 4.960 1.00 93.06 92 GLY A O 1
ATOM 779 N N . SER A 1 93 ? -11.302 -3.785 3.315 1.00 93.12 93 SER A N 1
ATOM 780 C CA . SER A 1 93 ? -12.474 -3.435 2.501 1.00 93.12 93 SER A CA 1
ATOM 781 C C . SER A 1 93 ? -13.064 -4.593 1.683 1.00 93.12 93 SER A C 1
ATOM 783 O O . SER A 1 93 ? -14.074 -4.423 1.003 1.00 93.12 93 SER A O 1
ATOM 785 N N . LYS A 1 94 ? -12.516 -5.817 1.800 1.00 89.19 94 LYS A N 1
ATOM 786 C CA . LYS A 1 94 ? -12.953 -7.028 1.063 1.00 89.19 94 LYS A CA 1
ATOM 787 C C . LYS A 1 94 ? -14.472 -7.268 1.073 1.00 89.19 94 LYS A C 1
ATOM 789 O O . LYS A 1 94 ? -15.004 -7.813 0.102 1.00 89.19 94 LYS A O 1
ATOM 794 N N . TYR A 1 95 ? -15.139 -6.959 2.185 1.00 89.00 95 TYR A N 1
ATOM 795 C CA . TYR A 1 95 ? -16.565 -7.231 2.416 1.00 89.00 95 TYR A CA 1
ATOM 796 C C . TYR A 1 95 ? -17.421 -5.963 2.524 1.00 89.00 95 TYR A C 1
ATOM 798 O O . TYR A 1 95 ? -18.535 -6.032 3.035 1.00 89.00 95 TYR A O 1
ATOM 806 N N . TRP A 1 96 ? -16.909 -4.815 2.087 1.00 92.69 96 TRP A N 1
ATOM 807 C CA . TRP A 1 96 ? -17.682 -3.575 2.080 1.00 92.69 96 TRP A CA 1
ATOM 808 C C . TRP A 1 96 ? -18.727 -3.576 0.959 1.00 92.69 96 TRP A C 1
ATOM 810 O O . TRP A 1 96 ? -18.649 -4.384 0.027 1.00 92.69 96 TRP A O 1
ATOM 820 N N . THR A 1 97 ? -19.722 -2.693 1.071 1.00 92.50 97 THR A N 1
ATOM 821 C CA . THR A 1 97 ? -20.686 -2.466 -0.013 1.00 92.50 97 THR A CA 1
ATOM 822 C C . THR A 1 97 ? -20.002 -1.767 -1.187 1.00 92.50 97 THR A C 1
ATOM 824 O O . THR A 1 97 ? -18.911 -1.212 -1.034 1.00 92.50 97 THR A O 1
ATOM 827 N N . LEU A 1 98 ? -20.622 -1.811 -2.368 1.00 91.12 98 LEU A N 1
ATOM 828 C CA . LEU A 1 98 ? -20.049 -1.196 -3.564 1.00 91.12 98 LEU A CA 1
ATOM 829 C C . LEU A 1 98 ? -19.899 0.318 -3.389 1.00 91.12 98 LEU A C 1
ATOM 831 O O . LEU A 1 98 ? -18.846 0.853 -3.702 1.00 91.12 98 LEU A O 1
ATOM 835 N N . GLU A 1 99 ? -20.898 0.979 -2.803 1.00 92.62 99 GLU A N 1
ATOM 836 C CA . GLU A 1 99 ? -20.889 2.426 -2.567 1.00 92.62 99 GLU A CA 1
ATOM 837 C C . GLU A 1 99 ? -19.730 2.817 -1.643 1.00 92.62 99 GLU A C 1
ATOM 839 O O . GLU A 1 99 ? -18.997 3.769 -1.903 1.00 92.62 99 GLU A O 1
ATOM 844 N N . ALA A 1 100 ? -19.513 2.028 -0.585 1.00 92.44 100 ALA A N 1
ATOM 845 C CA . ALA A 1 100 ? -18.417 2.261 0.342 1.00 92.44 100 ALA A CA 1
ATOM 846 C C . ALA A 1 100 ? -17.042 1.998 -0.288 1.00 92.44 100 ALA A C 1
ATOM 848 O O . ALA A 1 100 ? -16.057 2.661 0.041 1.00 92.44 100 ALA A O 1
ATOM 849 N N . LEU A 1 101 ? -16.968 1.018 -1.189 1.00 92.75 101 LEU A N 1
ATOM 850 C CA . LEU A 1 101 ? -15.765 0.716 -1.949 1.00 92.75 101 LEU A CA 1
ATOM 851 C C . LEU A 1 101 ? -15.444 1.858 -2.926 1.00 92.75 101 LEU A C 1
ATOM 853 O O . LEU A 1 101 ? -14.301 2.301 -2.974 1.00 92.75 101 LEU A O 1
ATOM 857 N N . GLU A 1 102 ? -16.438 2.370 -3.650 1.00 92.94 102 GLU A N 1
ATOM 858 C CA . GLU A 1 102 ? -16.285 3.507 -4.564 1.00 92.94 102 GLU A CA 1
ATOM 859 C C . GLU A 1 102 ? -15.793 4.759 -3.829 1.00 92.94 102 GLU A C 1
ATOM 861 O O . GLU A 1 102 ? -14.811 5.368 -4.260 1.00 92.94 102 GLU A O 1
ATOM 866 N N . GLU A 1 103 ? -16.394 5.101 -2.683 1.00 94.06 103 GLU A N 1
ATOM 867 C CA . GLU A 1 103 ? -15.944 6.233 -1.862 1.00 94.06 103 GLU A CA 1
ATOM 868 C C . GLU A 1 103 ? -14.489 6.053 -1.399 1.00 94.06 103 GLU A C 1
ATOM 870 O O . GLU A 1 103 ? -13.690 6.995 -1.427 1.00 94.06 103 GLU A O 1
ATOM 875 N N . LEU A 1 104 ? -14.118 4.834 -0.995 1.00 94.75 104 LEU A N 1
ATOM 876 C CA . LEU A 1 104 ? -12.750 4.523 -0.602 1.00 94.75 104 LEU A CA 1
ATOM 877 C C . LEU A 1 104 ? -11.768 4.742 -1.760 1.00 94.75 104 LEU A C 1
ATOM 879 O O . LEU A 1 104 ? -10.757 5.421 -1.584 1.00 94.75 104 LEU A O 1
ATOM 883 N N . TRP A 1 105 ? -12.038 4.173 -2.937 1.00 94.12 105 TRP A N 1
ATOM 884 C CA . TRP A 1 105 ? -11.108 4.253 -4.067 1.00 94.12 105 TRP A CA 1
ATOM 885 C C . TRP A 1 105 ? -11.023 5.655 -4.667 1.00 94.12 105 TRP A C 1
ATOM 887 O O . TRP A 1 105 ? -9.942 6.035 -5.111 1.00 94.12 105 TRP A O 1
ATOM 897 N N . GLN A 1 106 ? -12.090 6.458 -4.607 1.00 94.25 106 GLN A N 1
ATOM 898 C CA . GLN A 1 106 ? -12.033 7.880 -4.971 1.00 94.25 106 GLN A CA 1
ATOM 899 C C . GLN A 1 106 ? -11.004 8.653 -4.136 1.00 94.25 106 GLN A C 1
ATOM 901 O O . GLN A 1 106 ? -10.326 9.532 -4.664 1.00 94.25 106 GLN A O 1
ATOM 906 N N . LYS A 1 107 ? -10.852 8.307 -2.851 1.00 93.38 107 LYS A N 1
ATOM 907 C CA . LYS A 1 107 ? -9.856 8.914 -1.953 1.00 93.38 107 LYS A CA 1
ATOM 908 C C . LYS A 1 107 ? -8.475 8.267 -2.086 1.00 93.38 107 LYS A C 1
ATOM 910 O O . LYS A 1 107 ? -7.463 8.953 -1.985 1.00 93.38 107 LYS A O 1
ATOM 915 N N . LEU A 1 108 ? -8.423 6.953 -2.306 1.00 94.31 108 LEU A N 1
ATOM 916 C CA . LEU A 1 108 ? -7.175 6.192 -2.294 1.00 94.31 108 LEU A CA 1
ATOM 917 C C . LEU A 1 108 ?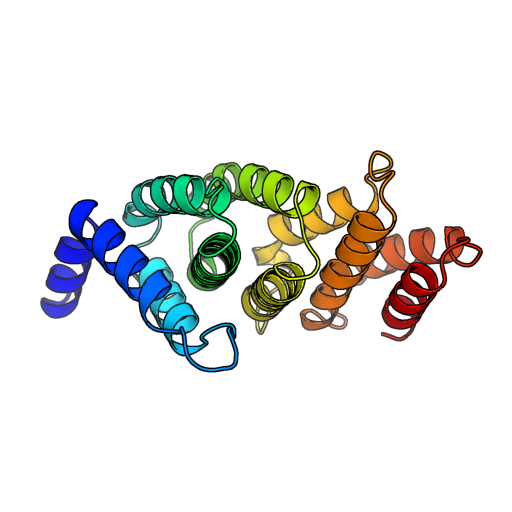 -6.393 6.281 -3.614 1.00 94.31 108 LEU A C 1
ATOM 919 O O . LEU A 1 108 ? -5.167 6.301 -3.581 1.00 94.31 108 LEU A O 1
ATOM 923 N N . ILE A 1 109 ? -7.063 6.355 -4.770 1.00 94.50 109 ILE A N 1
ATOM 924 C CA . ILE A 1 109 ? -6.393 6.421 -6.083 1.00 94.50 109 ILE A CA 1
ATOM 925 C C . ILE A 1 109 ? -5.490 7.662 -6.222 1.00 94.50 109 ILE A C 1
ATOM 927 O O . ILE A 1 109 ? -4.340 7.483 -6.623 1.00 94.50 109 ILE A O 1
ATOM 931 N N . PRO A 1 110 ? -5.930 8.895 -5.885 1.00 94.31 110 PRO A N 1
ATOM 932 C CA . PRO A 1 110 ? -5.061 10.073 -5.941 1.00 94.31 110 PRO A CA 1
ATOM 933 C C . PRO A 1 110 ? -3.810 9.923 -5.071 1.00 94.31 110 PRO A C 1
ATOM 935 O O . PRO A 1 110 ? -2.711 10.221 -5.529 1.00 94.31 110 PRO A O 1
ATOM 938 N N . LEU A 1 111 ? -3.977 9.370 -3.866 1.00 94.50 111 LEU A N 1
ATOM 939 C CA . LEU A 1 111 ? -2.877 9.094 -2.947 1.00 94.50 111 LEU A CA 1
ATOM 940 C C . LEU A 1 111 ? -1.878 8.099 -3.553 1.00 94.50 111 LEU A C 1
ATOM 942 O O . LEU A 1 111 ? -0.675 8.331 -3.538 1.00 94.50 111 LEU A O 1
ATOM 946 N N . LEU A 1 112 ? -2.373 6.991 -4.116 1.00 93.81 112 LEU A N 1
ATOM 947 C CA . LEU A 1 112 ? -1.531 5.979 -4.757 1.00 93.81 112 LEU A CA 1
ATOM 948 C C . LEU A 1 112 ? -0.797 6.530 -5.985 1.00 93.81 112 LEU A C 1
ATOM 950 O O . LEU A 1 112 ? 0.361 6.170 -6.189 1.00 93.81 112 LEU A O 1
ATOM 954 N N . ASN A 1 113 ? -1.437 7.400 -6.773 1.00 92.44 113 ASN A N 1
ATOM 955 C CA . ASN A 1 113 ? -0.785 8.092 -7.887 1.00 92.44 113 ASN A CA 1
ATOM 956 C C . ASN A 1 113 ? 0.382 8.945 -7.381 1.00 92.44 113 ASN A C 1
ATOM 958 O O . ASN A 1 113 ? 1.495 8.797 -7.873 1.00 92.44 113 ASN A O 1
ATOM 962 N N . GLU A 1 114 ? 0.148 9.780 -6.367 1.00 92.62 114 GLU A N 1
ATOM 963 C CA . GLU A 1 114 ? 1.183 10.635 -5.777 1.00 92.62 114 GLU A CA 1
ATOM 964 C C . GLU A 1 114 ? 2.345 9.832 -5.180 1.00 92.62 114 GLU A C 1
ATOM 966 O O . GLU A 1 114 ? 3.512 10.196 -5.334 1.00 92.62 114 GLU A O 1
ATOM 971 N N . ILE A 1 115 ? 2.041 8.713 -4.522 1.00 91.94 115 ILE A N 1
ATOM 972 C CA . ILE A 1 115 ? 3.064 7.803 -4.012 1.00 91.94 115 ILE A CA 1
ATOM 973 C C . ILE A 1 115 ? 3.902 7.262 -5.168 1.00 91.94 115 ILE A C 1
ATOM 975 O O . ILE A 1 115 ? 5.125 7.308 -5.085 1.00 91.94 115 ILE A O 1
ATOM 979 N N . CYS A 1 116 ? 3.264 6.754 -6.230 1.00 89.25 116 CYS A N 1
ATOM 980 C CA . CYS A 1 116 ? 3.956 6.115 -7.351 1.00 89.25 116 CYS A CA 1
ATOM 981 C C . CYS A 1 116 ? 4.821 7.096 -8.153 1.00 89.25 116 CYS A C 1
ATOM 983 O O . CYS A 1 116 ? 5.875 6.695 -8.646 1.00 89.25 116 CYS A O 1
ATOM 985 N N . THR A 1 117 ? 4.431 8.372 -8.248 1.00 89.00 117 THR A N 1
ATOM 986 C CA . THR A 1 117 ? 5.230 9.412 -8.918 1.00 89.00 117 THR A CA 1
ATOM 987 C C . THR A 1 117 ? 6.424 9.882 -8.086 1.00 89.00 117 THR A C 1
ATOM 989 O O . THR A 1 117 ? 7.411 10.346 -8.655 1.00 89.00 117 THR A O 1
ATOM 992 N N . ASN A 1 118 ? 6.372 9.722 -6.760 1.00 88.62 118 ASN A N 1
ATOM 993 C CA . ASN A 1 118 ? 7.411 10.147 -5.817 1.00 88.62 118 ASN A CA 1
ATOM 994 C C . ASN A 1 118 ? 8.104 8.963 -5.112 1.00 88.62 118 ASN A C 1
ATOM 996 O O . ASN A 1 118 ? 8.518 9.077 -3.957 1.00 88.62 118 ASN A O 1
ATOM 1000 N N . LEU A 1 119 ? 8.211 7.803 -5.773 1.00 89.50 119 LEU A N 1
ATOM 1001 C CA . LEU A 1 119 ? 8.910 6.642 -5.213 1.00 89.50 119 LEU A CA 1
ATOM 1002 C C . LEU A 1 119 ? 10.424 6.859 -5.160 1.00 89.50 119 LEU A C 1
ATOM 1004 O O . LEU A 1 119 ? 11.036 7.393 -6.087 1.00 89.50 119 LEU A O 1
ATOM 1008 N N . ASN A 1 120 ? 11.038 6.313 -4.108 1.00 88.19 120 ASN A N 1
ATOM 1009 C CA . ASN A 1 120 ? 12.481 6.301 -3.894 1.00 88.19 120 ASN A CA 1
ATOM 1010 C C . ASN A 1 120 ? 12.942 4.843 -3.693 1.00 88.19 120 ASN A C 1
ATOM 1012 O O . ASN A 1 120 ? 12.140 4.007 -3.265 1.00 88.19 120 ASN A O 1
ATOM 1016 N N . PRO A 1 121 ? 14.227 4.506 -3.921 1.00 87.94 121 PRO A N 1
ATOM 1017 C CA . PRO A 1 121 ? 14.729 3.139 -3.727 1.00 87.94 121 PRO A CA 1
ATOM 1018 C C . PRO A 1 121 ? 14.458 2.572 -2.326 1.00 87.94 121 PRO A C 1
ATOM 1020 O O . PRO A 1 121 ? 14.150 1.393 -2.178 1.00 87.94 121 PRO A O 1
ATOM 1023 N N . GLU A 1 122 ? 14.519 3.431 -1.310 1.00 86.38 122 GLU A N 1
ATOM 1024 C CA . GLU A 1 122 ? 14.313 3.079 0.099 1.00 86.38 122 GLU A CA 1
ATOM 1025 C C . GLU A 1 122 ? 12.839 2.817 0.437 1.00 86.38 122 GLU A C 1
ATOM 1027 O O . GLU A 1 122 ? 12.544 2.043 1.342 1.00 86.38 122 GLU A O 1
ATOM 1032 N N . THR A 1 123 ? 11.902 3.443 -0.286 1.00 89.81 123 THR A N 1
ATOM 1033 C CA . THR A 1 123 ? 10.457 3.332 -0.022 1.00 89.81 123 THR A CA 1
ATOM 1034 C C . THR A 1 123 ? 9.771 2.297 -0.912 1.00 89.81 123 THR A C 1
ATOM 1036 O O . THR A 1 123 ? 8.707 1.781 -0.557 1.00 89.81 123 THR A O 1
ATOM 1039 N N . LEU A 1 124 ? 10.388 1.947 -2.046 1.00 91.56 124 LEU A N 1
ATOM 1040 C CA . LEU A 1 124 ? 9.859 1.000 -3.029 1.00 91.56 124 LEU A CA 1
ATOM 1041 C C . LEU A 1 124 ? 9.549 -0.372 -2.420 1.00 91.56 124 LEU A C 1
ATOM 1043 O O . LEU A 1 124 ? 8.530 -0.983 -2.749 1.00 91.56 124 LEU A O 1
ATOM 1047 N N . SER A 1 125 ? 10.405 -0.858 -1.520 1.00 91.69 125 SER A N 1
ATOM 1048 C CA . SER A 1 125 ? 10.227 -2.152 -0.856 1.00 91.69 125 SER A CA 1
ATOM 1049 C C . SER A 1 125 ? 8.927 -2.194 -0.042 1.00 91.69 125 SER A C 1
ATOM 1051 O O . SER A 1 125 ? 8.153 -3.145 -0.177 1.00 91.69 125 SER A O 1
ATOM 1053 N N . TYR A 1 126 ? 8.627 -1.142 0.728 1.00 93.12 126 TYR A N 1
ATOM 1054 C CA . TYR A 1 126 ? 7.421 -1.052 1.556 1.00 93.12 126 TYR A CA 1
ATOM 1055 C C . TYR A 1 126 ? 6.151 -1.021 0.710 1.00 93.12 126 TYR A C 1
ATOM 1057 O O . TYR A 1 126 ? 5.207 -1.762 0.985 1.00 93.12 126 TYR A O 1
ATOM 1065 N N . TRP A 1 127 ? 6.139 -0.222 -0.360 1.00 94.75 127 TRP A N 1
ATOM 1066 C CA . TRP A 1 127 ? 4.994 -0.155 -1.269 1.00 94.75 127 TRP A CA 1
ATOM 1067 C C . TRP A 1 127 ? 4.821 -1.448 -2.070 1.00 94.75 127 TRP A C 1
ATOM 1069 O O . TRP A 1 127 ? 3.699 -1.926 -2.228 1.00 94.75 127 TRP A O 1
ATOM 1079 N N . GLY A 1 128 ? 5.912 -2.108 -2.465 1.00 93.50 128 GLY A N 1
ATOM 1080 C CA . GLY A 1 128 ? 5.858 -3.445 -3.054 1.00 93.50 128 GLY A CA 1
ATOM 1081 C C . GLY A 1 128 ? 5.201 -4.482 -2.143 1.00 93.50 128 GLY A C 1
ATOM 1082 O O . GLY A 1 128 ? 4.420 -5.312 -2.616 1.00 93.50 128 GLY A O 1
ATOM 1083 N N . LEU A 1 129 ? 5.492 -4.435 -0.839 1.00 94.56 129 LEU A N 1
ATOM 1084 C CA . LEU A 1 129 ? 4.847 -5.293 0.157 1.00 94.56 129 LEU A CA 1
ATOM 1085 C C . LEU A 1 129 ? 3.386 -4.884 0.379 1.00 94.56 129 LEU A C 1
ATOM 1087 O O . LEU A 1 129 ? 2.524 -5.758 0.432 1.00 94.56 129 LEU A O 1
ATOM 1091 N N . CYS A 1 130 ? 3.081 -3.585 0.403 1.00 95.25 130 CYS A N 1
ATOM 1092 C CA . CYS A 1 130 ? 1.708 -3.087 0.476 1.00 95.25 130 CYS A CA 1
ATOM 1093 C C . CYS A 1 130 ? 0.833 -3.641 -0.655 1.00 95.25 130 CYS A C 1
ATOM 1095 O O . CYS A 1 130 ? -0.213 -4.228 -0.382 1.00 95.25 130 CYS A O 1
ATOM 1097 N N . PHE A 1 131 ? 1.290 -3.558 -1.908 1.00 93.50 131 PHE A N 1
ATOM 1098 C CA . PHE A 1 131 ? 0.560 -4.106 -3.055 1.00 93.50 131 PHE A CA 1
ATOM 1099 C C . PHE A 1 131 ? 0.465 -5.636 -2.982 1.00 93.50 131 PHE A C 1
ATOM 1101 O O . PHE A 1 131 ? -0.611 -6.191 -3.200 1.00 93.50 131 PHE A O 1
ATOM 1108 N N . LYS A 1 132 ? 1.550 -6.326 -2.598 1.00 93.06 132 LYS A N 1
ATOM 1109 C CA . LYS A 1 132 ? 1.552 -7.788 -2.425 1.00 93.06 132 LYS A CA 1
ATOM 1110 C C . LYS A 1 132 ? 0.484 -8.248 -1.423 1.00 93.06 132 LYS A C 1
ATOM 1112 O O . LYS A 1 132 ? -0.398 -9.028 -1.773 1.00 93.06 132 LYS A O 1
ATOM 1117 N N . PHE A 1 133 ? 0.533 -7.752 -0.188 1.00 92.44 133 PHE A N 1
ATOM 1118 C CA . PHE A 1 133 ? -0.395 -8.173 0.871 1.00 92.44 133 PHE A CA 1
ATOM 1119 C C . PHE A 1 133 ? -1.787 -7.559 0.726 1.00 92.44 133 PHE A C 1
ATOM 1121 O O . PHE A 1 133 ? -2.775 -8.141 1.184 1.00 92.44 133 PHE A O 1
ATOM 1128 N N . GLY A 1 134 ? -1.884 -6.416 0.050 1.00 90.25 134 GLY A N 1
ATOM 1129 C CA . GLY A 1 134 ? -3.142 -5.810 -0.358 1.00 90.25 134 GLY A CA 1
ATOM 1130 C C . GLY A 1 134 ? -3.919 -6.668 -1.357 1.00 90.25 134 GLY A C 1
ATOM 1131 O O . GLY A 1 134 ? -5.141 -6.608 -1.334 1.00 90.25 134 GLY A O 1
ATOM 1132 N N . MET A 1 135 ? -3.252 -7.492 -2.179 1.00 89.81 135 MET A N 1
ATOM 1133 C CA . MET A 1 135 ? -3.877 -8.332 -3.223 1.00 89.81 135 MET A CA 1
ATOM 1134 C C . MET A 1 135 ? -3.969 -9.828 -2.898 1.00 89.81 135 MET A C 1
ATOM 1136 O O . MET A 1 135 ? -4.754 -10.547 -3.514 1.00 89.81 135 MET A O 1
ATOM 1140 N N . GLU A 1 136 ? -3.171 -10.317 -1.956 1.00 87.69 136 GLU A N 1
ATOM 1141 C CA . GLU A 1 136 ? -3.121 -11.735 -1.581 1.00 87.69 136 GLU A CA 1
ATOM 1142 C C . GLU A 1 136 ? -4.508 -12.285 -1.148 1.00 87.69 136 GLU A C 1
ATOM 1144 O O . GLU A 1 136 ? -5.319 -11.581 -0.547 1.00 87.69 136 GLU A O 1
ATOM 1149 N N . ASP A 1 137 ? -4.823 -13.547 -1.469 1.00 84.88 137 ASP A N 1
ATOM 1150 C CA . ASP A 1 137 ? -6.105 -14.251 -1.209 1.00 84.88 137 ASP A CA 1
ATOM 1151 C C . ASP A 1 137 ? -7.399 -13.445 -1.461 1.00 84.88 137 ASP A C 1
ATOM 1153 O O . ASP A 1 137 ? -8.411 -13.569 -0.741 1.00 84.88 137 ASP A O 1
ATOM 1157 N N . LEU A 1 138 ? -7.377 -12.573 -2.467 1.00 85.31 138 LEU A N 1
ATOM 1158 C CA . LEU A 1 138 ? -8.531 -11.786 -2.884 1.00 85.31 138 LEU A CA 1
ATOM 1159 C C . LEU A 1 138 ? -9.033 -12.211 -4.254 1.00 85.31 138 LEU A C 1
ATOM 1161 O O . LEU A 1 138 ? -8.302 -12.763 -5.073 1.00 85.31 138 LEU A O 1
ATOM 1165 N N . ASP A 1 139 ? -10.322 -11.970 -4.475 1.00 88.50 139 ASP A N 1
ATOM 1166 C CA . ASP A 1 139 ? -10.938 -12.112 -5.787 1.00 88.50 139 ASP A CA 1
ATOM 1167 C C . ASP A 1 139 ? -10.587 -10.866 -6.618 1.00 88.50 139 ASP A C 1
ATOM 1169 O O . ASP A 1 139 ? -10.944 -9.759 -6.193 1.00 88.50 139 ASP A O 1
ATOM 1173 N N . PRO A 1 140 ? -9.927 -11.010 -7.783 1.00 89.00 140 PRO A N 1
ATOM 1174 C CA . PRO A 1 140 ? -9.547 -9.870 -8.611 1.00 89.00 140 PRO A CA 1
ATOM 1175 C C . PRO A 1 140 ? -10.735 -8.986 -9.007 1.00 89.00 140 PRO A C 1
ATOM 1177 O O . PRO A 1 140 ? -10.594 -7.772 -9.111 1.00 89.00 140 PRO A O 1
ATOM 1180 N N . ARG A 1 141 ? -11.939 -9.557 -9.150 1.00 87.81 141 ARG A N 1
ATOM 1181 C CA . ARG A 1 141 ? -13.153 -8.810 -9.527 1.00 87.81 141 ARG A CA 1
ATOM 1182 C C . ARG A 1 141 ? -13.553 -7.781 -8.470 1.00 87.81 141 ARG A C 1
ATOM 1184 O O . ARG A 1 141 ? -14.100 -6.734 -8.798 1.00 87.81 141 ARG A O 1
ATOM 1191 N N . ARG A 1 142 ? -13.256 -8.058 -7.196 1.00 86.12 142 ARG A N 1
ATOM 1192 C CA . ARG A 1 142 ? -13.493 -7.119 -6.084 1.00 86.12 142 ARG A CA 1
ATOM 1193 C C . ARG A 1 142 ? -12.419 -6.037 -5.990 1.00 86.12 142 ARG A C 1
ATOM 1195 O O . ARG A 1 142 ? -12.666 -5.001 -5.391 1.00 86.12 142 ARG A O 1
ATOM 1202 N N . MET A 1 143 ? -11.261 -6.266 -6.603 1.00 86.75 143 MET A N 1
ATOM 1203 C CA . MET A 1 143 ? -10.131 -5.336 -6.647 1.00 86.75 143 MET A CA 1
ATOM 1204 C C . MET A 1 143 ? -9.993 -4.661 -8.016 1.00 86.75 143 MET A C 1
ATOM 1206 O O . MET A 1 143 ? -8.901 -4.256 -8.406 1.00 86.75 143 MET A O 1
ATOM 1210 N N . HIS A 1 144 ? -11.102 -4.518 -8.749 1.00 88.75 144 HIS A N 1
ATOM 1211 C CA . HIS A 1 144 ? -11.093 -3.961 -10.099 1.00 88.75 144 HIS A CA 1
ATOM 1212 C C . HIS A 1 144 ? -10.503 -2.540 -10.151 1.00 88.75 144 HIS A C 1
ATOM 1214 O O . HIS A 1 144 ? -9.764 -2.237 -11.081 1.00 88.75 144 HIS A O 1
ATOM 1220 N N . HIS A 1 145 ? -10.747 -1.699 -9.137 1.00 91.19 145 HIS A N 1
ATOM 1221 C CA . HIS A 1 145 ? -10.157 -0.359 -9.050 1.00 91.19 145 HIS A CA 1
ATOM 1222 C C . HIS A 1 145 ? -8.625 -0.396 -8.965 1.00 91.19 145 HIS A C 1
ATOM 1224 O O . HIS A 1 145 ? -7.958 0.343 -9.681 1.00 91.19 145 HIS A O 1
ATOM 1230 N N . LEU A 1 146 ? -8.062 -1.291 -8.144 1.00 89.94 146 LEU A N 1
ATOM 1231 C CA . LEU A 1 146 ? -6.611 -1.452 -8.006 1.00 89.94 146 LEU A CA 1
ATOM 1232 C C . LEU A 1 146 ? -5.974 -1.999 -9.285 1.00 89.94 146 LEU A C 1
ATOM 1234 O O . LEU A 1 146 ? -4.910 -1.559 -9.705 1.00 89.94 146 LEU A O 1
ATOM 1238 N N . ILE A 1 147 ? -6.645 -2.955 -9.920 1.00 89.50 147 ILE A N 1
ATOM 1239 C CA . ILE A 1 147 ? -6.220 -3.517 -11.201 1.00 89.50 147 ILE A CA 1
ATOM 1240 C C . ILE A 1 147 ? -6.232 -2.441 -12.290 1.00 89.50 147 ILE A C 1
ATOM 1242 O O . ILE A 1 147 ? -5.280 -2.335 -13.062 1.00 89.50 147 ILE A O 1
ATOM 1246 N N . GLN A 1 148 ? -7.285 -1.624 -12.340 1.00 90.06 148 GLN A N 1
ATOM 1247 C CA . GLN A 1 148 ? -7.387 -0.530 -13.297 1.00 90.06 148 GLN A CA 1
ATOM 1248 C C . GLN A 1 148 ? -6.320 0.537 -13.037 1.00 90.06 148 GLN A C 1
ATOM 1250 O O . GLN A 1 148 ? -5.722 1.018 -13.992 1.00 90.06 148 GLN A O 1
ATOM 1255 N N . PHE A 1 149 ? -6.031 0.841 -11.770 1.00 91.31 149 PHE A N 1
ATOM 1256 C CA . PHE A 1 149 ? -4.926 1.713 -11.372 1.00 91.31 149 PHE A CA 1
ATOM 1257 C C . PHE A 1 149 ? -3.564 1.192 -11.867 1.00 91.31 149 PHE A C 1
ATOM 1259 O O . PHE A 1 149 ? -2.769 1.941 -12.427 1.00 91.31 149 PHE A O 1
ATOM 1266 N N . ILE A 1 150 ? -3.296 -0.109 -11.735 1.00 88.19 150 ILE A N 1
ATOM 1267 C CA . ILE A 1 150 ? -2.043 -0.695 -12.240 1.00 88.19 150 ILE A CA 1
ATOM 1268 C C . ILE A 1 150 ? -1.997 -0.644 -13.766 1.00 88.19 150 ILE A C 1
ATOM 1270 O O . ILE A 1 150 ? -0.960 -0.332 -14.342 1.00 88.19 150 ILE A O 1
ATOM 1274 N N . ARG A 1 151 ? -3.127 -0.878 -14.438 1.00 87.00 151 ARG A N 1
ATOM 1275 C CA . ARG A 1 151 ? -3.216 -0.733 -15.893 1.00 87.00 151 ARG A CA 1
ATOM 1276 C C . ARG A 1 151 ? -2.932 0.701 -16.347 1.00 87.00 151 ARG A C 1
ATOM 1278 O O . ARG A 1 151 ? -2.282 0.880 -17.372 1.00 87.00 151 ARG A O 1
ATOM 1285 N N . THR A 1 152 ? -3.409 1.712 -15.618 1.00 87.81 152 THR A N 1
ATOM 1286 C CA . THR A 1 152 ? -3.089 3.113 -15.931 1.00 87.81 152 THR A CA 1
ATOM 1287 C C . THR A 1 152 ? -1.617 3.421 -15.696 1.00 87.81 152 THR A C 1
ATOM 1289 O O . THR A 1 152 ? -1.035 4.112 -16.518 1.00 87.81 152 THR A O 1
ATOM 1292 N N . LEU A 1 153 ? -1.011 2.849 -14.650 1.00 84.38 153 LEU A N 1
ATOM 1293 C CA . LEU A 1 153 ? 0.408 3.032 -14.337 1.00 84.38 153 LEU A CA 1
ATOM 1294 C C . LEU A 1 153 ? 1.328 2.481 -15.440 1.00 84.38 153 LEU A C 1
ATOM 1296 O O . LEU A 1 153 ? 2.336 3.092 -15.762 1.00 84.38 153 LEU A O 1
ATOM 1300 N N . ILE A 1 154 ? 0.968 1.341 -16.038 1.00 79.38 154 ILE A N 1
ATOM 1301 C CA . ILE A 1 154 ? 1.741 0.717 -17.128 1.00 79.38 154 ILE A CA 1
ATOM 1302 C C . ILE A 1 154 ? 1.700 1.557 -18.400 1.00 79.38 154 ILE A C 1
ATOM 1304 O O . ILE A 1 154 ? 2.705 1.711 -19.077 1.00 79.38 154 ILE A O 1
ATOM 1308 N N . ASN A 1 155 ? 0.531 2.107 -18.723 1.00 79.06 155 ASN A N 1
ATOM 1309 C CA . ASN A 1 155 ? 0.342 2.880 -19.947 1.00 79.06 155 ASN A CA 1
ATOM 1310 C C . ASN A 1 155 ? 0.797 4.341 -19.812 1.00 79.06 155 ASN A C 1
ATOM 1312 O O . ASN A 1 155 ? 0.610 5.122 -20.748 1.00 79.06 155 ASN A O 1
ATOM 1316 N 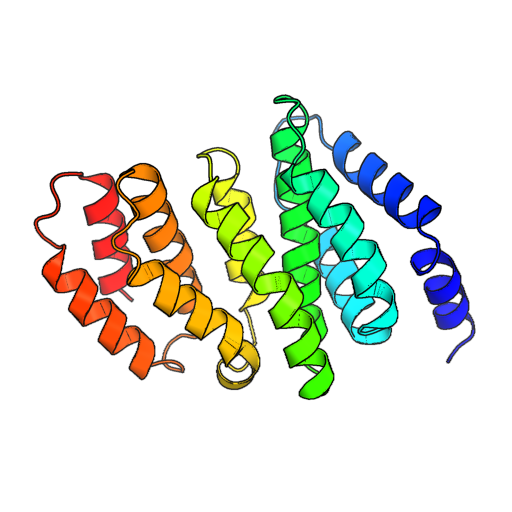N . ASP A 1 156 ? 1.327 4.739 -18.654 1.00 78.94 156 ASP A N 1
ATOM 1317 C CA . ASP A 1 156 ? 1.700 6.121 -18.400 1.00 78.94 156 ASP A CA 1
ATOM 1318 C C . ASP A 1 156 ? 3.026 6.474 -19.090 1.00 78.94 156 ASP A C 1
ATOM 1320 O O . ASP A 1 156 ? 4.124 6.268 -18.574 1.00 78.94 156 ASP A O 1
ATOM 1324 N N . GLN A 1 157 ? 2.905 7.061 -20.280 1.00 63.00 157 GLN A N 1
ATOM 1325 C CA . GLN A 1 157 ? 4.030 7.531 -21.090 1.00 63.00 157 GLN A CA 1
ATOM 1326 C C . GLN A 1 157 ? 4.741 8.759 -20.497 1.00 63.00 157 GLN A C 1
ATOM 1328 O O . GLN A 1 157 ? 5.754 9.201 -21.040 1.00 63.00 157 GLN A O 1
ATOM 1333 N N . THR A 1 158 ? 4.227 9.346 -19.410 1.00 66.81 158 THR A N 1
ATOM 1334 C CA . THR A 1 158 ? 4.857 10.507 -18.764 1.00 66.81 158 THR A CA 1
ATOM 1335 C C . THR A 1 158 ? 6.042 10.126 -17.876 1.00 66.81 158 THR A C 1
ATOM 1337 O O . THR A 1 158 ? 6.797 11.001 -17.442 1.00 66.81 158 THR A O 1
ATOM 1340 N N . ILE A 1 159 ? 6.261 8.828 -17.636 1.00 66.75 159 ILE A N 1
ATOM 1341 C CA . ILE A 1 159 ? 7.377 8.335 -16.833 1.00 66.75 159 ILE A CA 1
ATOM 1342 C C . ILE A 1 159 ? 8.675 8.424 -17.645 1.00 66.75 159 ILE A C 1
ATOM 1344 O O . ILE A 1 159 ? 9.089 7.494 -18.326 1.00 66.75 159 ILE A O 1
ATOM 1348 N N . VAL A 1 160 ? 9.350 9.570 -17.547 1.00 68.69 160 VAL A N 1
ATOM 1349 C CA . VAL A 1 160 ? 10.672 9.788 -18.170 1.00 68.69 160 VAL A CA 1
ATOM 1350 C C . VAL A 1 160 ? 11.804 9.201 -17.313 1.00 68.69 160 VAL A C 1
ATOM 1352 O O . VAL A 1 160 ? 12.895 8.915 -17.802 1.00 68.69 160 VAL A O 1
ATOM 1355 N N . ASN A 1 161 ? 11.570 9.032 -16.009 1.00 82.56 161 ASN A N 1
ATOM 1356 C CA . ASN A 1 161 ? 12.582 8.540 -15.081 1.00 82.56 161 ASN A CA 1
ATOM 1357 C C . ASN A 1 161 ? 12.647 7.006 -15.100 1.00 82.56 161 ASN A C 1
ATOM 1359 O O . ASN A 1 161 ? 11.737 6.335 -14.615 1.00 82.56 161 ASN A O 1
ATOM 1363 N N . THR A 1 162 ? 13.782 6.465 -15.544 1.00 85.50 162 THR A N 1
ATOM 1364 C CA . THR A 1 162 ? 14.077 5.023 -15.578 1.00 85.50 162 THR A CA 1
ATOM 1365 C C . THR A 1 162 ? 13.843 4.316 -14.241 1.00 85.50 162 THR A C 1
ATOM 1367 O O . THR A 1 162 ? 13.433 3.155 -14.212 1.00 85.50 162 THR A O 1
ATOM 1370 N N . PHE A 1 163 ? 14.104 4.979 -13.109 1.00 87.94 163 PHE A N 1
ATOM 1371 C CA . PHE A 1 163 ? 13.849 4.383 -11.796 1.00 87.94 163 PHE A CA 1
ATOM 1372 C C . PHE A 1 163 ? 12.350 4.211 -11.532 1.00 87.94 163 PHE A C 1
ATOM 1374 O O . PHE A 1 163 ? 11.928 3.162 -11.042 1.00 87.94 163 PHE A O 1
ATOM 1381 N N . LEU A 1 164 ? 11.545 5.221 -11.864 1.00 86.75 164 LEU A N 1
ATOM 1382 C CA . LEU A 1 164 ? 10.094 5.152 -11.700 1.00 86.75 164 LEU A CA 1
ATOM 1383 C C . LEU A 1 164 ? 9.501 4.105 -12.642 1.00 86.75 164 LEU A C 1
ATOM 1385 O O . LEU A 1 164 ? 8.667 3.314 -12.221 1.00 86.75 164 LEU A O 1
ATOM 1389 N N . GLU A 1 165 ? 10.011 4.013 -13.867 1.00 87.56 165 GLU A N 1
ATOM 1390 C CA . GLU A 1 165 ? 9.627 2.978 -14.830 1.00 87.56 165 GLU A CA 1
ATOM 1391 C C . GLU A 1 165 ? 9.924 1.568 -14.288 1.00 87.56 165 GLU A C 1
ATOM 1393 O O . GLU A 1 165 ? 9.053 0.699 -14.242 1.00 87.56 165 GLU A O 1
ATOM 1398 N N . THR A 1 166 ? 11.137 1.364 -13.764 1.00 88.75 166 THR A N 1
ATOM 1399 C CA . THR A 1 166 ? 11.540 0.118 -13.091 1.00 88.75 166 THR A CA 1
ATOM 1400 C C . THR A 1 166 ? 10.625 -0.196 -11.901 1.00 88.75 166 THR A C 1
ATOM 1402 O O . THR A 1 166 ? 10.212 -1.340 -11.704 1.00 88.75 166 THR A O 1
ATOM 1405 N N . SER A 1 167 ? 10.282 0.823 -11.113 1.00 89.75 167 SER A N 1
ATOM 1406 C CA . SER A 1 167 ? 9.392 0.706 -9.956 1.00 89.75 167 SER A CA 1
ATOM 1407 C C . SER A 1 167 ? 7.978 0.296 -10.365 1.00 89.75 167 SER A C 1
ATOM 1409 O O . SER A 1 167 ? 7.376 -0.551 -9.708 1.00 89.75 167 SER A O 1
ATOM 1411 N N . CYS A 1 168 ? 7.468 0.823 -11.47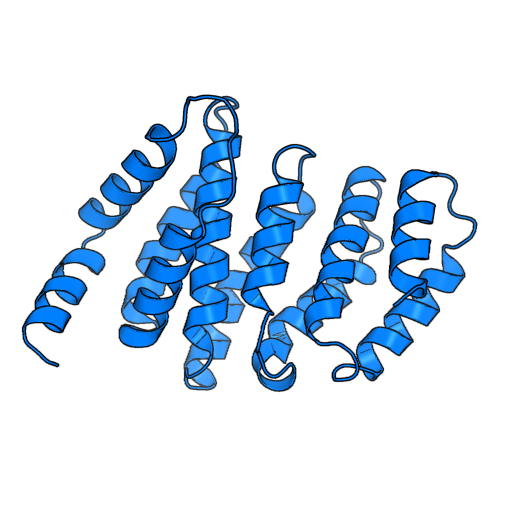9 1.00 89.12 168 CYS A N 1
ATOM 1412 C CA . CYS A 1 168 ? 6.172 0.440 -12.029 1.00 89.12 168 CYS A CA 1
ATOM 1413 C C . CYS A 1 168 ? 6.166 -1.039 -12.412 1.00 89.12 168 CYS A C 1
ATOM 1415 O O . CYS A 1 168 ? 5.317 -1.784 -11.925 1.00 89.12 168 CYS A O 1
ATOM 1417 N N . TRP A 1 169 ? 7.164 -1.507 -13.167 1.00 90.00 169 TRP A N 1
ATOM 1418 C CA . TRP A 1 169 ? 7.296 -2.930 -13.497 1.00 90.00 169 TRP A CA 1
ATOM 1419 C C . TRP A 1 169 ? 7.423 -3.820 -12.250 1.00 90.00 169 TRP A C 1
ATOM 1421 O O . TRP A 1 169 ? 6.811 -4.888 -12.168 1.00 90.00 169 TRP A O 1
ATOM 1431 N N . PHE A 1 170 ? 8.143 -3.363 -11.224 1.00 91.38 170 PHE A N 1
ATOM 1432 C CA . PHE A 1 170 ? 8.215 -4.056 -9.937 1.00 91.38 170 PHE A CA 1
ATOM 1433 C C . PHE A 1 170 ? 6.855 -4.154 -9.218 1.00 91.38 170 PHE A C 1
ATOM 1435 O O . PHE A 1 170 ? 6.562 -5.183 -8.597 1.00 91.38 170 PHE A O 1
ATOM 1442 N N . LEU A 1 171 ? 6.017 -3.115 -9.286 1.00 90.25 171 LEU A N 1
ATOM 1443 C CA . LEU A 1 171 ? 4.658 -3.133 -8.732 1.00 90.25 171 LEU A CA 1
ATOM 1444 C C . LEU A 1 171 ? 3.719 -4.021 -9.561 1.00 90.25 171 LEU A C 1
ATOM 1446 O O . LEU A 1 171 ? 2.915 -4.758 -8.989 1.00 90.25 171 LEU A O 1
ATOM 1450 N N . VAL A 1 172 ? 3.867 -4.031 -10.887 1.00 90.25 172 VAL A N 1
ATOM 1451 C CA . VAL A 1 172 ? 3.122 -4.909 -11.806 1.00 90.25 172 VAL A CA 1
ATOM 1452 C C . VAL A 1 172 ? 3.370 -6.378 -11.490 1.00 90.25 172 VAL A C 1
ATOM 1454 O O . VAL A 1 172 ? 2.422 -7.1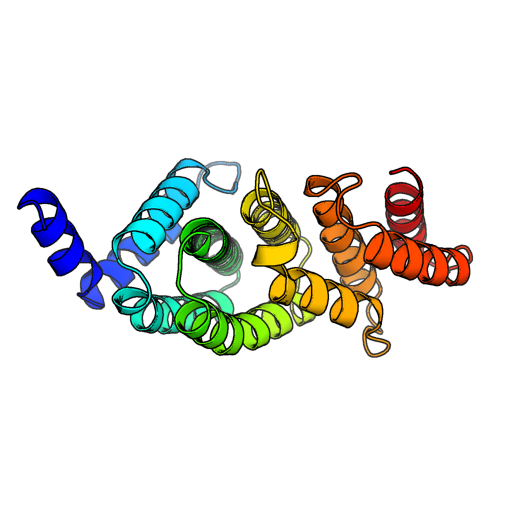60 -11.440 1.00 90.25 172 VAL A O 1
ATOM 1457 N N . LEU A 1 173 ? 4.606 -6.753 -11.147 1.00 90.06 173 LEU A N 1
ATOM 1458 C CA . LEU A 1 173 ? 4.926 -8.101 -10.668 1.00 90.06 173 LEU A CA 1
ATOM 1459 C C . LEU A 1 173 ? 4.130 -8.523 -9.427 1.00 90.06 173 LEU A C 1
ATOM 1461 O O . LEU A 1 173 ? 4.099 -9.706 -9.101 1.00 90.06 173 LEU A O 1
ATOM 1465 N N . LYS A 1 174 ? 3.476 -7.612 -8.697 1.00 90.88 174 LYS A N 1
ATOM 1466 C CA . LYS A 1 174 ? 2.605 -7.995 -7.574 1.00 90.88 174 LYS A CA 1
ATOM 1467 C C . LYS A 1 174 ? 1.237 -8.498 -8.037 1.00 90.88 174 LYS A C 1
ATOM 1469 O O . LYS A 1 174 ? 0.569 -9.173 -7.257 1.00 90.88 174 LYS A O 1
ATOM 1474 N N . LEU A 1 175 ? 0.855 -8.293 -9.301 1.00 88.25 175 LEU A N 1
ATOM 1475 C CA . LEU A 1 175 ? -0.329 -8.927 -9.896 1.00 88.25 175 LEU A CA 1
ATOM 1476 C C . LEU A 1 175 ? -0.213 -10.453 -9.971 1.00 88.25 175 LEU A C 1
ATOM 1478 O O . LEU A 1 175 ? -1.231 -11.134 -10.065 1.00 88.25 175 LEU A O 1
ATOM 1482 N N . THR A 1 176 ? 0.996 -11.005 -9.858 1.00 87.75 176 THR A N 1
ATOM 1483 C CA . THR A 1 176 ? 1.241 -12.456 -9.792 1.00 87.75 176 THR A CA 1
ATOM 1484 C C . THR A 1 176 ? 0.498 -13.129 -8.637 1.00 87.75 176 THR A C 1
ATOM 1486 O O . THR A 1 176 ? 0.130 -14.291 -8.757 1.00 87.75 176 THR A O 1
ATOM 1489 N N . ASN A 1 177 ? 0.144 -12.389 -7.575 1.00 86.25 177 ASN A N 1
ATOM 1490 C CA . ASN A 1 177 ? -0.723 -12.887 -6.496 1.00 86.25 177 ASN A CA 1
ATOM 1491 C C . ASN A 1 177 ? -2.138 -13.269 -6.978 1.00 86.25 177 ASN A C 1
ATOM 1493 O O . ASN A 1 177 ? -2.841 -14.037 -6.317 1.00 86.25 177 ASN A O 1
ATOM 1497 N N . PHE A 1 178 ? -2.590 -12.733 -8.116 1.00 87.81 178 PHE A N 1
ATOM 1498 C CA . PHE A 1 178 ? -3.843 -13.143 -8.745 1.00 87.81 178 PHE A CA 1
ATOM 1499 C C . PHE A 1 178 ? -3.692 -14.381 -9.636 1.00 87.81 178 PHE A C 1
ATOM 1501 O O . PHE A 1 178 ? -4.708 -14.997 -9.964 1.00 87.81 178 PHE A O 1
ATOM 1508 N N . GLU A 1 179 ? -2.463 -14.788 -9.956 1.00 86.38 179 GLU A N 1
ATOM 1509 C CA . GLU A 1 179 ? -2.150 -15.932 -10.814 1.00 86.38 179 GLU A CA 1
ATOM 1510 C C . GLU A 1 179 ? -2.924 -15.852 -12.150 1.00 86.38 179 GLU A C 1
ATOM 1512 O O . GLU A 1 179 ? -3.066 -14.783 -12.751 1.00 86.38 179 GLU A O 1
ATOM 1517 N N . TRP A 1 180 ? -3.496 -16.974 -12.590 1.00 86.69 180 TRP A N 1
ATOM 1518 C CA . TRP A 1 180 ? -4.276 -17.133 -13.819 1.00 86.69 180 TRP A CA 1
ATOM 1519 C C . TRP A 1 180 ? -5.617 -16.375 -13.836 1.00 86.69 180 TRP A C 1
ATOM 1521 O O . TRP A 1 180 ? -6.306 -16.367 -14.855 1.00 86.69 180 TRP A O 1
ATOM 1531 N N . ARG A 1 181 ? -6.029 -15.737 -12.729 1.00 90.00 181 ARG A N 1
ATOM 1532 C CA . ARG A 1 181 ? -7.385 -15.172 -12.567 1.00 90.00 181 ARG A CA 1
ATOM 1533 C C . ARG A 1 181 ? -7.593 -13.818 -13.259 1.00 90.00 181 ARG A C 1
ATOM 1535 O O . ARG A 1 181 ? -8.717 -13.319 -13.274 1.00 90.00 181 ARG A O 1
ATOM 1542 N N . VAL A 1 182 ? -6.542 -13.220 -13.826 1.00 89.44 182 VAL A N 1
ATOM 1543 C CA . VAL A 1 182 ? -6.576 -11.911 -14.515 1.00 89.44 182 VAL A CA 1
ATOM 1544 C C . VAL A 1 182 ? -5.975 -11.963 -15.931 1.00 89.44 182 VAL A C 1
ATOM 1546 O O . VAL A 1 182 ? -5.081 -11.181 -16.255 1.00 89.44 182 VAL A O 1
ATOM 1549 N N . PRO A 1 183 ? -6.457 -12.859 -16.817 1.00 88.81 183 PRO A N 1
ATOM 1550 C CA . PRO A 1 183 ? -5.823 -13.098 -18.115 1.00 88.81 183 PRO A CA 1
ATOM 1551 C C . PRO A 1 183 ? -5.843 -11.865 -19.027 1.00 88.81 183 PRO A C 1
ATOM 1553 O O . PRO A 1 183 ? -4.868 -11.601 -19.718 1.00 88.81 183 PRO A O 1
ATOM 1556 N N . SER A 1 184 ? -6.918 -11.070 -19.002 1.00 86.94 184 SER A N 1
ATOM 1557 C CA . SER A 1 184 ? -7.049 -9.879 -19.854 1.00 86.94 184 SER A CA 1
ATOM 1558 C C . SER A 1 184 ? -5.991 -8.815 -19.561 1.00 86.94 184 SER A C 1
ATOM 1560 O O . SER A 1 184 ? -5.491 -8.175 -20.484 1.00 86.94 184 SER A O 1
ATOM 1562 N N . ILE A 1 185 ? -5.635 -8.637 -18.287 1.00 87.94 185 ILE A N 1
ATOM 1563 C CA . ILE A 1 185 ? -4.581 -7.708 -17.877 1.00 87.94 185 ILE A CA 1
ATOM 1564 C C . ILE A 1 185 ? -3.218 -8.272 -18.264 1.00 87.94 185 ILE A C 1
ATOM 1566 O O . ILE A 1 185 ? -2.438 -7.549 -18.868 1.00 87.94 185 ILE A O 1
ATOM 1570 N N . TRP A 1 186 ? -2.962 -9.561 -18.019 1.00 89.69 186 TRP A N 1
ATOM 1571 C CA . TRP A 1 186 ? -1.714 -10.203 -18.444 1.00 89.69 186 TRP A CA 1
ATOM 1572 C C . TRP A 1 186 ? -1.483 -10.127 -19.954 1.00 89.69 186 TRP A C 1
ATOM 1574 O O . TRP A 1 186 ? -0.366 -9.853 -20.375 1.00 89.69 186 TRP A O 1
ATOM 1584 N N . CYS A 1 187 ? -2.522 -10.293 -20.778 1.00 89.31 187 CYS A N 1
ATOM 1585 C CA . CYS A 1 187 ? -2.408 -10.106 -22.225 1.00 89.31 187 CYS A CA 1
ATOM 1586 C C . CYS A 1 187 ? -1.942 -8.687 -22.581 1.00 89.31 187 CYS A C 1
ATOM 1588 O O . CYS A 1 187 ? -0.961 -8.545 -23.305 1.00 89.31 187 CYS A O 1
ATOM 1590 N N . ALA A 1 188 ? -2.587 -7.657 -22.023 1.00 88.19 188 ALA A N 1
ATOM 1591 C CA . ALA A 1 188 ? -2.215 -6.263 -22.276 1.00 88.19 188 ALA A CA 1
ATOM 1592 C C . ALA A 1 188 ? -0.793 -5.938 -21.780 1.00 88.19 188 ALA A C 1
ATOM 1594 O O . ALA A 1 188 ? -0.033 -5.260 -22.465 1.00 88.19 188 ALA A O 1
ATOM 1595 N N . ILE A 1 189 ? -0.416 -6.460 -20.609 1.00 89.56 189 ILE A N 1
ATOM 1596 C CA . ILE A 1 189 ? 0.935 -6.313 -20.052 1.00 89.56 189 ILE A CA 1
ATOM 1597 C C . ILE A 1 189 ? 1.966 -6.969 -20.964 1.00 89.56 189 ILE A C 1
ATOM 1599 O O . ILE A 1 189 ? 3.002 -6.375 -21.228 1.00 89.56 189 ILE A O 1
ATOM 1603 N N . ASN A 1 190 ? 1.689 -8.175 -21.459 1.00 89.94 190 ASN A N 1
ATOM 1604 C CA . ASN A 1 190 ? 2.609 -8.917 -22.315 1.00 89.94 190 ASN A CA 1
ATOM 1605 C C . ASN A 1 190 ? 2.785 -8.263 -23.688 1.00 89.94 190 ASN A C 1
ATOM 1607 O O . ASN A 1 190 ? 3.872 -8.337 -24.255 1.00 89.94 190 ASN A O 1
ATOM 1611 N N . GLU A 1 191 ? 1.737 -7.650 -24.239 1.00 89.88 191 GLU A N 1
ATOM 1612 C CA . GLU A 1 191 ? 1.837 -6.849 -25.464 1.00 89.88 191 GLU A CA 1
ATOM 1613 C C . GLU A 1 191 ? 2.760 -5.651 -25.246 1.00 89.88 191 GLU A C 1
ATOM 1615 O O . GLU A 1 191 ? 3.743 -5.507 -25.969 1.00 89.88 191 GLU A O 1
ATOM 1620 N N . HIS A 1 192 ? 2.530 -4.880 -24.183 1.00 87.94 192 HIS A N 1
ATOM 1621 C CA . HIS A 1 192 ? 3.363 -3.725 -23.857 1.00 87.94 192 HIS A CA 1
ATOM 1622 C C . HIS A 1 192 ? 4.813 -4.110 -23.511 1.00 87.94 192 HIS A C 1
ATOM 1624 O O . HIS A 1 192 ? 5.767 -3.508 -23.994 1.00 87.94 192 HIS A O 1
ATOM 1630 N N . ALA A 1 193 ? 5.007 -5.182 -22.740 1.00 89.06 193 ALA A N 1
ATOM 1631 C CA . ALA A 1 193 ? 6.322 -5.706 -22.379 1.00 89.06 193 AL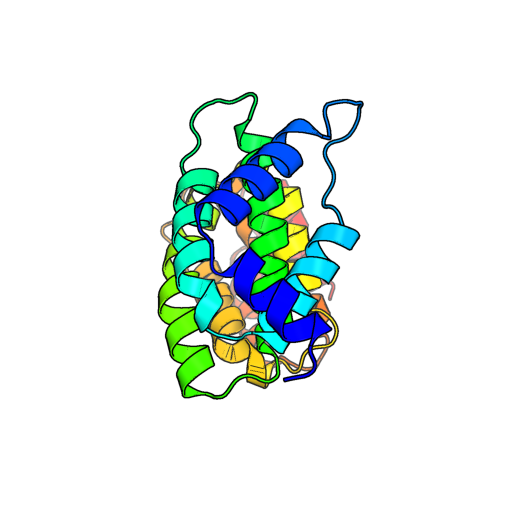A A CA 1
ATOM 1632 C C . ALA A 1 193 ? 7.156 -6.104 -23.608 1.00 89.06 193 ALA A C 1
ATOM 1634 O O . ALA A 1 193 ? 8.371 -5.912 -23.610 1.00 89.06 193 ALA A O 1
ATOM 1635 N N . LYS A 1 194 ? 6.521 -6.642 -24.662 1.00 89.81 194 LYS A N 1
ATOM 1636 C CA . LYS A 1 194 ? 7.202 -7.014 -25.914 1.00 89.81 194 LYS A CA 1
ATOM 1637 C C . LYS A 1 194 ? 7.734 -5.804 -26.674 1.00 89.81 194 LYS A C 1
ATOM 1639 O O . LYS A 1 194 ? 8.808 -5.903 -27.261 1.00 89.81 194 LYS A O 1
ATOM 1644 N N . GLU A 1 195 ? 7.007 -4.690 -26.652 1.00 89.12 195 GLU A N 1
ATOM 1645 C CA . GLU A 1 195 ? 7.427 -3.433 -27.285 1.00 89.12 195 GLU A CA 1
ATOM 1646 C C . GLU A 1 195 ? 8.660 -2.825 -26.603 1.00 89.12 195 GLU A C 1
ATOM 1648 O O . GLU A 1 195 ? 9.382 -2.061 -27.228 1.00 89.12 195 GLU A O 1
ATOM 1653 N N . MET A 1 196 ? 8.923 -3.195 -25.345 1.00 86.62 196 MET A N 1
ATOM 1654 C CA . MET A 1 196 ? 9.989 -2.625 -24.515 1.00 86.62 196 MET A CA 1
ATOM 1655 C C . MET A 1 196 ? 11.173 -3.580 -24.282 1.00 86.62 196 MET A C 1
ATOM 1657 O O . MET A 1 196 ? 12.015 -3.345 -23.414 1.00 86.62 196 MET A O 1
ATOM 1661 N N . LEU A 1 197 ? 11.275 -4.679 -25.037 1.00 87.69 197 LEU A N 1
ATOM 1662 C CA . LEU A 1 197 ? 12.362 -5.658 -24.873 1.00 87.69 197 LEU A CA 1
ATOM 1663 C C . LEU A 1 197 ? 13.751 -5.095 -25.212 1.00 87.69 197 LEU A C 1
ATOM 1665 O O . LEU A 1 197 ? 14.755 -5.545 -24.653 1.00 87.69 197 LEU A O 1
ATOM 1669 N N . ASP A 1 198 ? 13.821 -4.115 -26.109 1.00 90.62 198 ASP A N 1
ATOM 1670 C CA . ASP A 1 198 ? 15.044 -3.438 -26.546 1.00 90.62 198 ASP A CA 1
ATOM 1671 C C . ASP A 1 198 ? 15.394 -2.201 -25.696 1.00 90.62 198 ASP A C 1
ATOM 1673 O O . ASP A 1 198 ? 16.344 -1.480 -26.012 1.00 90.62 198 ASP A O 1
ATOM 1677 N N . HIS A 1 199 ? 14.683 -1.982 -24.582 1.00 88.81 199 HIS A N 1
ATOM 1678 C CA . HIS A 1 199 ? 14.865 -0.822 -23.713 1.00 88.81 199 HIS A CA 1
ATOM 1679 C C . HIS A 1 199 ? 16.338 -0.630 -23.303 1.00 88.81 199 HIS A C 1
ATOM 1681 O O . HIS A 1 199 ? 16.973 -1.606 -22.901 1.00 88.81 199 HIS A O 1
ATOM 1687 N N . PRO A 1 200 ? 16.919 0.588 -23.332 1.00 88.25 200 PRO A N 1
ATOM 1688 C CA . PRO A 1 200 ? 18.362 0.802 -23.152 1.00 88.25 200 PRO A CA 1
ATOM 1689 C C . PRO A 1 200 ? 18.893 0.368 -21.777 1.00 88.25 200 PRO A C 1
ATOM 1691 O O . PRO A 1 200 ? 20.026 -0.116 -21.661 1.00 88.25 200 PRO A O 1
ATOM 1694 N N . TYR A 1 201 ? 18.075 0.468 -20.728 1.00 88.62 201 TYR A N 1
ATOM 1695 C CA . TYR A 1 201 ? 18.496 0.196 -19.354 1.00 88.62 201 TYR A CA 1
ATOM 1696 C C . TYR A 1 201 ? 18.329 -1.270 -18.949 1.00 88.62 201 TYR A C 1
ATOM 1698 O O . TYR A 1 201 ? 17.243 -1.840 -19.025 1.00 88.62 201 TYR A O 1
ATOM 1706 N N . LYS A 1 202 ? 19.415 -1.859 -18.429 1.00 90.12 202 LYS A N 1
ATOM 1707 C CA . LYS A 1 202 ? 19.467 -3.265 -17.999 1.00 90.12 202 LYS A CA 1
ATOM 1708 C C . LYS A 1 202 ? 18.416 -3.608 -16.935 1.00 90.12 202 LYS A C 1
ATOM 1710 O O . LYS A 1 202 ? 17.750 -4.623 -17.080 1.00 90.12 202 LYS A O 1
ATOM 1715 N N . LEU A 1 203 ? 18.265 -2.770 -15.905 1.00 88.38 203 LEU A N 1
ATOM 1716 C CA . LEU A 1 203 ? 17.332 -3.029 -14.799 1.00 88.38 203 LEU A CA 1
ATOM 1717 C C . LEU A 1 203 ? 15.883 -3.130 -15.286 1.00 88.38 203 LEU A C 1
ATOM 1719 O O . LEU A 1 203 ? 15.173 -4.051 -14.901 1.00 88.38 203 LEU A O 1
ATOM 1723 N N . VAL A 1 204 ? 15.468 -2.238 -16.188 1.00 88.44 204 VAL A N 1
ATOM 1724 C CA . VAL A 1 204 ? 14.125 -2.278 -16.783 1.00 88.44 204 VAL A CA 1
ATOM 1725 C C . VAL A 1 204 ? 13.915 -3.596 -17.534 1.00 88.44 204 VAL A C 1
ATOM 1727 O O . VAL A 1 204 ? 12.928 -4.285 -17.290 1.00 88.44 204 VAL A O 1
ATOM 1730 N N . ARG A 1 205 ? 14.889 -4.019 -18.354 1.00 90.94 205 ARG A N 1
ATOM 1731 C CA . ARG A 1 205 ? 14.821 -5.308 -19.063 1.00 90.94 205 ARG A CA 1
ATOM 1732 C C . ARG A 1 205 ? 14.747 -6.512 -18.120 1.00 90.94 205 ARG A C 1
ATOM 1734 O O . ARG A 1 205 ? 14.037 -7.461 -18.427 1.00 90.94 205 ARG A O 1
ATOM 1741 N N . GLU A 1 206 ? 15.444 -6.491 -16.982 1.00 91.69 206 GLU A N 1
ATOM 1742 C CA . GLU A 1 206 ? 15.366 -7.567 -15.978 1.00 91.69 206 GLU A CA 1
ATOM 1743 C C . GLU A 1 206 ? 13.961 -7.678 -15.374 1.00 91.69 206 GLU A C 1
ATOM 1745 O O . GLU A 1 206 ? 13.427 -8.780 -15.250 1.00 91.69 206 GLU A O 1
ATOM 1750 N N . TYR A 1 207 ? 13.325 -6.551 -15.046 1.00 89.50 207 TYR A N 1
ATOM 1751 C CA . TYR A 1 207 ? 11.956 -6.566 -14.534 1.00 89.50 207 TYR A CA 1
ATOM 1752 C C . TYR A 1 207 ? 10.929 -6.960 -15.594 1.00 89.50 207 TYR A C 1
ATOM 1754 O O . TYR A 1 207 ? 10.045 -7.757 -15.289 1.00 89.50 207 TYR A O 1
ATOM 1762 N N . ILE A 1 208 ? 11.078 -6.493 -16.835 1.00 90.31 208 ILE A N 1
ATOM 1763 C CA . ILE A 1 208 ? 10.252 -6.942 -17.964 1.00 90.31 208 ILE A CA 1
ATOM 1764 C C . ILE A 1 208 ? 10.397 -8.458 -18.163 1.00 90.31 208 ILE A C 1
ATOM 1766 O O . ILE A 1 208 ? 9.399 -9.165 -18.291 1.00 90.31 208 ILE A O 1
ATOM 1770 N N . ALA A 1 209 ? 11.623 -8.986 -18.124 1.00 91.25 209 ALA A N 1
ATOM 1771 C CA . ALA A 1 209 ? 11.871 -10.421 -18.240 1.00 91.25 209 ALA A CA 1
ATOM 1772 C C . ALA A 1 209 ? 11.209 -11.213 -17.101 1.00 91.25 209 ALA A C 1
ATOM 1774 O O . ALA A 1 209 ? 10.589 -12.244 -17.355 1.00 91.25 209 ALA A O 1
ATOM 1775 N N . ASN A 1 210 ? 11.275 -10.710 -15.864 1.00 90.25 210 ASN A N 1
ATOM 1776 C CA . ASN A 1 210 ? 10.574 -11.316 -14.731 1.00 90.25 210 ASN A CA 1
ATOM 1777 C C . ASN A 1 210 ? 9.053 -11.329 -14.943 1.00 90.25 210 ASN A C 1
ATOM 1779 O O . ASN A 1 210 ? 8.409 -12.318 -14.612 1.00 90.25 210 ASN A O 1
ATOM 1783 N N . VAL A 1 211 ? 8.477 -10.263 -15.508 1.00 88.19 211 VAL A N 1
ATOM 1784 C CA . VAL A 1 211 ? 7.034 -10.171 -15.793 1.00 88.19 211 VAL A CA 1
ATOM 1785 C C . VAL A 1 211 ? 6.618 -11.199 -16.839 1.00 88.19 211 VAL A C 1
ATOM 1787 O O . VAL A 1 211 ? 5.620 -11.881 -16.646 1.00 88.19 211 VAL A O 1
ATOM 1790 N N . LEU A 1 212 ? 7.410 -11.357 -17.900 1.00 88.50 212 LEU A N 1
ATOM 1791 C CA . LEU A 1 212 ? 7.164 -12.329 -18.970 1.00 88.50 212 LEU A CA 1
ATOM 1792 C C . LEU A 1 212 ? 7.394 -13.789 -18.546 1.00 88.50 212 LEU A C 1
ATOM 1794 O O . LEU A 1 212 ? 6.983 -14.699 -19.263 1.00 88.50 212 LEU A O 1
ATOM 1798 N N . SER A 1 213 ? 8.091 -14.019 -17.429 1.00 88.06 213 SER A N 1
ATOM 1799 C CA . SER A 1 213 ? 8.390 -15.363 -16.918 1.00 88.06 213 SER A CA 1
ATOM 1800 C C . SER A 1 213 ? 7.247 -16.008 -16.128 1.00 88.06 213 SER A C 1
ATOM 1802 O O . SER A 1 213 ? 7.327 -17.203 -15.836 1.00 88.06 213 SER A O 1
ATOM 1804 N N . VAL A 1 214 ? 6.224 -15.227 -15.764 1.00 78.75 214 VAL A N 1
ATOM 1805 C CA . VAL A 1 214 ? 5.062 -15.663 -14.971 1.00 78.75 214 VAL A CA 1
ATOM 1806 C C . VAL A 1 214 ? 3.917 -16.088 -15.879 1.00 78.75 214 VAL A C 1
ATOM 1808 O O . VAL A 1 214 ? 3.291 -17.123 -15.557 1.00 78.75 214 VAL A O 1
#

Organism: NCBI:txid392033

Foldseek 3Di:
DPPVVVVVVVQLLDLVNVLVVLVCQLVVDPPDDDDQDPVLLVVLLVVCLSPPPSNVVSVLVLLVVLCPDPPPSRNLSSLSNSLSNLLSNLNNCQPPDPVSVVVNLVSVLVVVVSCLVPDDPSNLNSNLVSLLSSLAPGQVVSVVSVLVSLVCLLPPPVCPDPVSLLSSLSSVLSCCSCPPNPVVSLVVLLVSLVVCCVPPDPSNNVSSVSSVVD

InterPro domains:
  IPR035309 Proteasome activator complex subunit 4 [PTHR32170] (3-213)
  IPR055455 Proteasome activator complex subunit 4-like, HEAT repeat-like [PF23096] (10-166)

Secondary structure (DSSP, 8-state):
--HHHHHHHHHHT-HHHHHHHHHHHHHS--SS-----HHHHHHHHHHHHHHGGGGHHHHHHHHHHHHT---HHHHHHHHHHHHHHHHHHHHHGGG--HHHHHHHHHHHHHHHHHHHHT--HHHHHHHHHHHHHHHTT--GGGGHHHHHHHHHHHT-TT---HHHHHHHHHHHGGGGGGGGG-HHHHHHHHHHHHHTTT-S-HHHHHHHHHHHT-

Radius of gyration: 17.87 Å; chains: 1; bounding box: 41×33×52 Å